Protein AF-0000000085036450 (afdb_homodimer)

Foldseek 3Di:
DPPDQDPLRLLLVLLLVVLLPDQSLPQDCCSSQVSSVHDSVSCVVQDDDPLRSVLVVLLVQLCVQCVPPVDDNLRSQLSSLVVCLVSLSSVVSVCVRDPPVSQLCSQLVSQLVSLVVLQCVVVVDPDDDPVVSVLSNVLSSVLSVVSNVCSVVVNPDRSSVSSVVSLVVRDPVSNVRD/DPPDDDPLRLLLVLLLVVLLPDQSLPQDCCSSQVSSVHDSVSCVVQDDDPLRSVLVVLLVQLCVQCVPPVDDNLRSQLSSLVVCLVSLSSVVSVCVRDPLVSQLCSQLVSQLVSLVVLQCVVVVDPDDDPVVSVLSNVLSSVLSVVSNVCSVVVNPDRSSVSSVVSLVVRDPVSNVRD

pLDDT: mean 94.38, std 6.73, range [41.31, 98.62]

Nearest PDB structures (foldseek):
  4mk6-assembly1_A-2  TM=7.992E-01  e=1.444E-07  Listeria monocytogenes EGD-e
  2iu5-assembly1_B  TM=7.271E-01  e=4.964E-06  Lactococcus lactis subsp. lactis Il1403
  2qib-assembly1_B  TM=5.696E-01  e=2.973E-03  Streptomyces coelicolor A3(2)
  2pz9-assembly1_A-2  TM=4.633E-01  e=4.948E-02  Streptomyces coelicolor A3(2)
  2hxo-assembly1_B  TM=5.168E-01  e=1.404E-01  Streptomyces coelicolor A3(2)

Secondary structure (DSSP, 8-state):
---PPPHHHHHHHHHHHHHTTS-GGG--HHHHHHHTT--HHHHHHH-SSHHHHHHHHHHHHHHHHHT-TTS-HHHHHHHHHHHHHHTHHHHHHHHHHS-HHHHHHHHHHHHHHHHHHHHHHHHT-SS--HHHHHHHHHHHHHHHHHHHHHHHTTT-S-HHHHHHHHHHHS-HHHHTT-/---PPPHHHHHHHHHHHHHTTS-GGG--HHHHHHHTT--HHHHHHH-SSHHHHHHHHHHHHHHHHHT-TTS-HHHHHHHHHHHHHHTHHHHHHHHHHS-HHHHHHHHHHHHHHHHHHHHHHHHT-SS--HHHHHHHHHHHHHHHHHHHHHHHTTS-S-HHHHHHHHHHHS-HHHHTT-

InterPro domains:
  IPR001647 DNA-binding HTH domain, TetR-type [PS50977] (5-65)
  IPR009057 Homedomain-like superfamily [SSF46689] (3-64)
  IPR039532 Transcriptional regulator TetR, C-terminal, Firmicutes type [PF14278] (75-166)
  IPR050624 Nucleoid occlusion factor SlmA/HTH-type transcriptional regulator [PTHR43479] (4-109)

Sequence (356 aa):
MIHRQSTQELLANSLIDLASTKTIRKITIHDVTHNCHTGRQTFYNYFNSKEDLITWYYTTQMGRCLTDQTLPIEQRITNSLTVIQQQQTFFEKLLQAYDTQFVINLFYRYSVNYCRQSITCKAGLKALTKEIQFDIQFDCYGCACIQIHWIQSQLIEPASYISRRFIASRPSSLNSFFMIHRQSTQELLANSLIDLASTKTIRKITIHDVTHNCHTGRQTFYNYFNSKEDLITWYYTTQMGRCLTDQTLPIEQRITNSLTVIQQQQTFFEKLLQAYDTQFVINLFYRYSVNYCRQSITCKAGLKALTKEIQFDIQFDCYGCACIQIHWIQSQLIEPASYISRRFIASRPSSLNSFF

Structure (mmCIF, N/CA/C/O backbone):
data_AF-0000000085036450-model_v1
#
loop_
_entity.id
_entity.type
_entity.pdbx_description
1 polymer 'Transcriptional regulator'
#
loop_
_atom_site.group_PDB
_atom_site.id
_atom_site.type_symbol
_atom_site.label_atom_id
_atom_site.label_alt_id
_atom_site.label_comp_id
_atom_site.label_asym_id
_atom_site.label_entity_id
_atom_site.label_seq_id
_atom_site.pdbx_PDB_ins_code
_atom_site.Cartn_x
_atom_site.Cartn_y
_atom_site.Cartn_z
_atom_site.occupancy
_atom_site.B_iso_or_equiv
_atom_site.auth_seq_id
_atom_site.auth_comp_id
_atom_site.auth_asym_id
_atom_site.auth_atom_id
_atom_site.pdbx_PDB_model_num
ATOM 1 N N . MET A 1 1 ? 3.232 -37.938 -19.625 1 41.31 1 MET A N 1
ATOM 2 C CA . MET A 1 1 ? 2.465 -38.125 -18.391 1 41.31 1 MET A CA 1
ATOM 3 C C . MET A 1 1 ? 1.474 -37 -18.188 1 41.31 1 MET A C 1
ATOM 5 O O . MET A 1 1 ? 1.86 -35.812 -18.172 1 41.31 1 MET A O 1
ATOM 9 N N . ILE A 1 2 ? 0.232 -37.219 -18.391 1 57.41 2 ILE A N 1
ATOM 10 C CA . ILE A 1 2 ? -0.811 -36.188 -18.297 1 57.41 2 ILE A CA 1
ATOM 11 C C . ILE A 1 2 ? -0.822 -35.594 -16.891 1 57.41 2 ILE A C 1
ATOM 13 O O . ILE A 1 2 ? -0.903 -36.344 -15.898 1 57.41 2 ILE A O 1
ATOM 17 N N . HIS A 1 3 ? -0.211 -34.438 -16.766 1 64.25 3 HIS A N 1
ATOM 18 C CA . HIS A 1 3 ? -0.137 -33.812 -15.445 1 64.25 3 HIS A CA 1
ATOM 19 C C . HIS A 1 3 ? -1.521 -33.688 -14.82 1 64.25 3 HIS A C 1
ATOM 21 O O . HIS A 1 3 ? -2.434 -33.125 -15.422 1 64.25 3 HIS A O 1
ATOM 27 N N . ARG A 1 4 ? -1.781 -34.781 -13.992 1 78.94 4 ARG A N 1
ATOM 28 C CA . ARG A 1 4 ? -3.062 -34.812 -13.297 1 78.94 4 ARG A CA 1
ATOM 29 C C . ARG A 1 4 ? -3.184 -33.656 -12.305 1 78.94 4 ARG A C 1
ATOM 31 O O . ARG A 1 4 ? -2.293 -33.438 -11.477 1 78.94 4 ARG A O 1
ATOM 38 N N . GLN A 1 5 ? -4.066 -32.875 -12.57 1 88.5 5 GLN A N 1
ATOM 39 C CA . GLN A 1 5 ? -4.398 -31.766 -11.688 1 88.5 5 GLN A CA 1
ATOM 40 C C . GLN A 1 5 ? -4.734 -32.25 -10.281 1 88.5 5 GLN A C 1
ATOM 42 O O . GLN A 1 5 ? -5.488 -33.219 -10.117 1 88.5 5 GLN A O 1
ATOM 47 N N . SER A 1 6 ? -4.082 -31.719 -9.328 1 95.12 6 SER A N 1
ATOM 48 C CA . SER A 1 6 ? -4.449 -32.031 -7.949 1 95.12 6 SER A CA 1
ATOM 49 C C . SER A 1 6 ? -5.863 -31.547 -7.633 1 95.12 6 SER A C 1
ATOM 51 O O . SER A 1 6 ? -6.438 -30.75 -8.383 1 95.12 6 SER A O 1
ATOM 53 N N . THR A 1 7 ? -6.414 -32.094 -6.551 1 96.62 7 THR A N 1
ATOM 54 C CA . THR A 1 7 ? -7.738 -31.656 -6.117 1 96.62 7 THR A CA 1
ATOM 55 C C . THR A 1 7 ? -7.75 -30.156 -5.824 1 96.62 7 THR A C 1
ATOM 57 O O . THR A 1 7 ? -8.719 -29.469 -6.137 1 96.62 7 THR A O 1
ATOM 60 N N . GLN A 1 8 ? -6.711 -29.672 -5.215 1 97.88 8 GLN A N 1
ATOM 61 C CA . GLN A 1 8 ? -6.59 -28.25 -4.922 1 97.88 8 GLN A CA 1
ATOM 62 C C . GLN A 1 8 ? -6.617 -27.406 -6.199 1 97.88 8 GLN A C 1
ATOM 64 O O . GLN A 1 8 ? -7.293 -26.375 -6.262 1 97.88 8 GLN A O 1
ATOM 69 N N . GLU A 1 9 ? -5.879 -27.891 -7.176 1 97.5 9 GLU A N 1
ATOM 70 C CA . GLU A 1 9 ? -5.855 -27.203 -8.461 1 97.5 9 GLU A CA 1
ATOM 71 C C . GLU A 1 9 ? -7.227 -27.219 -9.133 1 97.5 9 GLU A C 1
ATOM 73 O O . GLU A 1 9 ? -7.645 -26.25 -9.742 1 97.5 9 GLU A O 1
ATOM 78 N N . LEU A 1 10 ? -7.828 -28.375 -8.992 1 97.75 10 LEU A N 1
ATOM 79 C CA . LEU A 1 10 ? -9.156 -28.531 -9.562 1 97.75 10 LEU A CA 1
ATOM 80 C C . LEU A 1 10 ? -10.133 -27.516 -8.953 1 97.75 10 LEU A C 1
ATOM 82 O O . LEU A 1 10 ? -10.906 -26.891 -9.672 1 97.75 10 LEU A O 1
ATOM 86 N N . LEU A 1 11 ? -10.094 -27.375 -7.672 1 98.38 11 LEU A N 1
ATOM 87 C CA . LEU A 1 11 ? -10.961 -26.453 -6.957 1 98.38 11 LEU A CA 1
ATOM 88 C C . LEU A 1 11 ? -10.625 -25.016 -7.324 1 98.38 11 LEU A C 1
ATOM 90 O O . LEU A 1 11 ? -11.531 -24.203 -7.57 1 98.38 11 LEU A O 1
ATOM 94 N N . ALA A 1 12 ? -9.367 -24.688 -7.418 1 98.25 12 ALA A N 1
ATOM 95 C CA . ALA A 1 12 ? -8.938 -23.344 -7.766 1 98.25 12 ALA A CA 1
ATOM 96 C C . ALA A 1 12 ? -9.375 -22.969 -9.18 1 98.25 12 ALA A C 1
ATOM 98 O O . ALA A 1 12 ? -9.898 -21.875 -9.398 1 98.25 12 ALA A O 1
ATOM 99 N N . ASN A 1 13 ? -9.172 -23.906 -10.102 1 97.81 13 ASN A N 1
ATOM 100 C CA . ASN A 1 13 ? -9.555 -23.656 -11.492 1 97.81 13 ASN A CA 1
ATOM 101 C C . ASN A 1 13 ? -11.07 -23.5 -11.625 1 97.81 13 ASN A C 1
ATOM 103 O O . ASN A 1 13 ? -11.539 -22.734 -12.469 1 97.81 13 ASN A O 1
ATOM 107 N N . SER A 1 14 ? -11.789 -24.219 -10.828 1 98.38 14 SER A N 1
ATOM 108 C CA . SER A 1 14 ? -13.242 -24.078 -10.812 1 98.38 14 SER A CA 1
ATOM 109 C C . SER A 1 14 ? -13.656 -22.688 -10.383 1 98.38 14 SER A C 1
ATOM 111 O O . SER A 1 14 ? -14.523 -22.062 -11.016 1 98.38 14 SER A O 1
ATOM 113 N N . LEU A 1 15 ? -13.062 -22.156 -9.305 1 98.5 15 LEU A N 1
ATOM 114 C CA . LEU A 1 15 ? -13.359 -20.812 -8.844 1 98.5 15 LEU A CA 1
ATOM 115 C C . LEU A 1 15 ? -13.016 -19.781 -9.914 1 98.5 15 LEU A C 1
ATOM 117 O O . LEU A 1 15 ? -13.789 -18.859 -10.164 1 98.5 15 LEU A O 1
ATOM 121 N N . ILE A 1 16 ? -11.867 -19.984 -10.531 1 97.88 16 ILE A N 1
ATOM 122 C CA . ILE A 1 16 ? -11.398 -19.062 -11.555 1 97.88 16 ILE A CA 1
ATOM 123 C C . ILE A 1 16 ? -12.367 -19.062 -12.734 1 97.88 16 ILE A C 1
ATOM 125 O O . ILE A 1 16 ? -12.719 -18 -13.258 1 97.88 16 ILE A O 1
ATOM 129 N N . ASP A 1 17 ? -12.75 -20.219 -13.102 1 97.88 17 ASP A N 1
ATOM 130 C CA . ASP A 1 17 ? -13.711 -20.375 -14.188 1 97.88 17 ASP A CA 1
ATOM 131 C C . ASP A 1 17 ? -15.023 -19.672 -13.867 1 97.88 17 ASP A C 1
ATOM 133 O O . ASP A 1 17 ? -15.547 -18.906 -14.688 1 97.88 17 ASP A O 1
ATOM 137 N N . LEU A 1 18 ? -15.562 -19.859 -12.711 1 98.12 18 LEU A N 1
ATOM 138 C CA . LEU A 1 18 ? -16.828 -19.266 -12.297 1 98.12 18 LEU A CA 1
ATOM 139 C C . LEU A 1 18 ? -16.703 -17.75 -12.203 1 98.12 18 LEU A C 1
ATOM 141 O O . LEU A 1 18 ? -17.656 -17.031 -12.508 1 98.12 18 LEU A O 1
ATOM 145 N N . ALA A 1 19 ? -15.547 -17.281 -11.789 1 97.5 19 ALA A N 1
ATOM 146 C CA . ALA A 1 19 ? -15.312 -15.859 -11.594 1 97.5 19 ALA A CA 1
ATOM 147 C C . ALA A 1 19 ? -15.312 -15.109 -12.922 1 97.5 19 ALA A C 1
ATOM 149 O O . ALA A 1 19 ? -15.43 -13.883 -12.953 1 97.5 19 ALA A O 1
ATOM 150 N N . SER A 1 20 ? -15.242 -15.852 -14 1 95.19 20 SER A N 1
ATOM 151 C CA . SER A 1 20 ? -15.25 -15.219 -15.312 1 95.19 20 SER A CA 1
ATOM 152 C C . SER A 1 20 ? -16.625 -14.68 -15.664 1 95.19 20 SER A C 1
ATOM 154 O O . SER A 1 20 ? -16.75 -13.766 -16.469 1 95.19 20 SER A O 1
ATOM 156 N N . THR A 1 21 ? -17.609 -15.148 -14.969 1 93.25 21 THR A N 1
ATOM 157 C CA . THR A 1 21 ? -18.969 -14.758 -15.359 1 93.25 21 THR A CA 1
ATOM 158 C C . THR A 1 21 ? -19.766 -14.266 -14.148 1 93.25 21 THR A C 1
ATOM 160 O O . THR A 1 21 ? -20.828 -13.68 -14.305 1 93.25 21 THR A O 1
ATOM 163 N N . LYS A 1 22 ? -19.234 -14.578 -12.938 1 94.31 22 LYS A N 1
ATOM 164 C CA . LYS A 1 22 ? -19.922 -14.203 -11.703 1 94.31 22 LYS A CA 1
ATOM 165 C C . LYS A 1 22 ? -19.016 -13.391 -10.789 1 94.31 22 LYS A C 1
ATOM 167 O O . LYS A 1 22 ? -17.797 -13.562 -10.812 1 94.31 22 LYS A O 1
ATOM 172 N N . THR A 1 23 ? -19.672 -12.57 -10.008 1 95.56 23 THR A N 1
ATOM 173 C CA . THR A 1 23 ? -18.922 -11.914 -8.945 1 95.56 23 THR A CA 1
ATOM 174 C C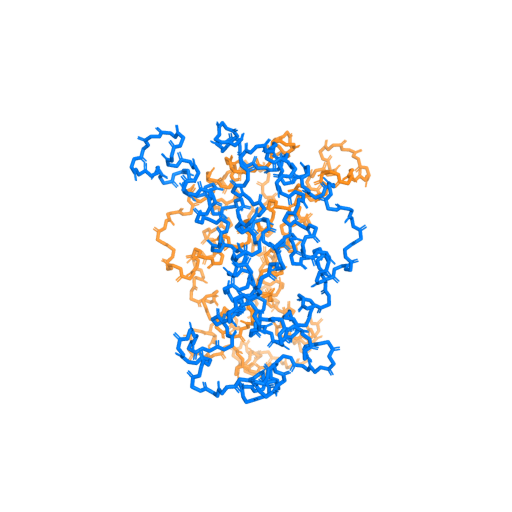 . THR A 1 23 ? -18.406 -12.945 -7.938 1 95.56 23 THR A C 1
ATOM 176 O O . THR A 1 23 ? -19.156 -13.82 -7.508 1 95.56 23 THR A O 1
ATOM 179 N N . ILE A 1 24 ? -17.188 -12.812 -7.551 1 97.25 24 ILE A N 1
ATOM 180 C CA . ILE A 1 24 ? -16.562 -13.789 -6.676 1 97.25 24 ILE A CA 1
ATOM 181 C C . ILE A 1 24 ? -17.344 -13.914 -5.375 1 97.25 24 ILE A C 1
ATOM 183 O O . ILE A 1 24 ? -17.531 -15.016 -4.848 1 97.25 24 ILE A O 1
ATOM 187 N N . ARG A 1 25 ? -17.875 -12.82 -4.82 1 95.25 25 ARG A N 1
ATOM 188 C CA . ARG A 1 25 ? -18.625 -12.805 -3.564 1 95.25 25 ARG A CA 1
ATOM 189 C C . ARG A 1 25 ? -19.891 -13.656 -3.67 1 95.25 25 ARG A C 1
ATOM 191 O O . ARG A 1 25 ? -20.344 -14.227 -2.676 1 95.25 25 ARG A O 1
ATOM 198 N N . LYS A 1 26 ? -20.391 -13.828 -4.773 1 96.69 26 LYS A N 1
ATOM 199 C CA . LYS A 1 26 ? -21.656 -14.539 -4.98 1 96.69 26 LYS A CA 1
ATOM 200 C C . LYS A 1 26 ? -21.406 -16.016 -5.242 1 96.69 26 LYS A C 1
ATOM 202 O O . LYS A 1 26 ? -22.344 -16.828 -5.23 1 96.69 26 LYS A O 1
ATOM 207 N N . ILE A 1 27 ? -20.219 -16.359 -5.535 1 98.19 27 ILE A N 1
ATOM 208 C CA . ILE A 1 27 ? -19.891 -17.75 -5.77 1 98.19 27 ILE A CA 1
ATOM 209 C C . ILE A 1 27 ? -19.828 -18.5 -4.438 1 98.19 27 ILE A C 1
ATOM 211 O O . ILE A 1 27 ? -19.078 -18.141 -3.543 1 98.19 27 ILE A O 1
ATOM 215 N N . THR A 1 28 ? -20.625 -19.516 -4.297 1 97.56 28 THR A N 1
ATOM 216 C CA . THR A 1 28 ? -20.625 -20.312 -3.078 1 97.56 28 THR A CA 1
ATOM 217 C C . THR A 1 28 ? -19.672 -21.5 -3.207 1 97.56 28 THR A C 1
ATOM 219 O O . THR A 1 28 ? -19.234 -21.828 -4.309 1 97.56 28 THR A O 1
ATOM 222 N N . ILE A 1 29 ? -19.375 -22.062 -2.043 1 98.19 29 ILE A N 1
ATOM 223 C CA . ILE A 1 29 ? -18.562 -23.266 -2.049 1 98.19 29 ILE A CA 1
ATOM 224 C C . ILE A 1 29 ? -19.297 -24.375 -2.805 1 98.19 29 ILE A C 1
ATOM 226 O O . ILE A 1 29 ? -18.672 -25.172 -3.506 1 98.19 29 ILE A O 1
ATOM 230 N N . HIS A 1 30 ? -20.594 -24.359 -2.67 1 98.06 30 HIS A N 1
ATOM 231 C CA . HIS A 1 30 ? -21.391 -25.312 -3.432 1 98.06 30 HIS A CA 1
ATOM 232 C C . HIS A 1 30 ? -21.203 -25.109 -4.934 1 98.06 30 HIS A C 1
ATOM 234 O O . HIS A 1 30 ? -21.047 -26.078 -5.676 1 98.06 30 HIS A O 1
ATOM 240 N N . ASP A 1 31 ? -21.234 -23.906 -5.414 1 98.38 31 ASP A N 1
ATOM 241 C CA . ASP A 1 31 ? -21.016 -23.609 -6.828 1 98.38 31 ASP A CA 1
ATOM 242 C C . ASP A 1 31 ? -19.656 -24.156 -7.285 1 98.38 31 ASP A C 1
ATOM 244 O O . ASP A 1 31 ? -19.562 -24.766 -8.352 1 98.38 31 ASP A O 1
ATOM 248 N N . VAL A 1 32 ? -18.609 -23.938 -6.504 1 98.56 32 VAL A N 1
ATOM 249 C CA . VAL A 1 32 ? -17.234 -24.328 -6.832 1 98.56 32 VAL A CA 1
ATOM 250 C C . VAL A 1 32 ? -17.141 -25.844 -6.957 1 98.56 32 VAL A C 1
ATOM 252 O O . VAL A 1 32 ? -16.609 -26.359 -7.941 1 98.56 32 VAL A O 1
ATOM 255 N N . THR A 1 33 ? -17.672 -26.531 -5.945 1 98.44 33 THR A N 1
ATOM 256 C CA . THR A 1 33 ? -17.547 -27.984 -5.926 1 98.44 33 THR A CA 1
ATOM 257 C C . THR A 1 33 ? -18.438 -28.609 -7 1 98.44 33 THR A C 1
ATOM 259 O O . THR A 1 33 ? -18.031 -29.578 -7.656 1 98.44 33 THR A O 1
ATOM 262 N N . HIS A 1 34 ? -19.609 -28.062 -7.23 1 98.25 34 HIS A N 1
ATOM 263 C CA . HIS A 1 34 ? -20.5 -28.562 -8.273 1 98.25 34 HIS A CA 1
ATOM 264 C C . HIS A 1 34 ? -19.875 -28.391 -9.656 1 98.25 34 HIS A C 1
ATOM 266 O O . HIS A 1 34 ? -19.969 -29.281 -10.5 1 98.25 34 HIS A O 1
ATOM 272 N N . ASN A 1 35 ? -19.25 -27.297 -9.906 1 97.94 35 ASN A N 1
ATOM 273 C CA . ASN A 1 35 ? -18.656 -26.969 -11.195 1 97.94 35 ASN A CA 1
ATOM 274 C C . ASN A 1 35 ? -17.531 -27.922 -11.562 1 97.94 35 ASN A C 1
ATOM 276 O O . ASN A 1 35 ? -17.297 -28.188 -12.75 1 97.94 35 ASN A O 1
ATOM 280 N N . CYS A 1 36 ? -16.859 -28.406 -10.586 1 97.56 36 CYS A N 1
ATOM 281 C CA . CYS A 1 36 ? -15.758 -29.328 -10.883 1 97.56 36 CYS A CA 1
ATOM 282 C C . CYS A 1 36 ? -16.094 -30.75 -10.445 1 97.56 36 CYS A C 1
ATOM 284 O O . CYS A 1 36 ? -15.203 -31.594 -10.328 1 97.56 36 CYS A O 1
ATOM 286 N N . HIS A 1 37 ? -17.312 -31.016 -10.07 1 97.06 37 HIS A N 1
ATOM 287 C CA . HIS A 1 37 ? -17.875 -32.344 -9.82 1 97.06 37 HIS A CA 1
ATOM 288 C C . HIS A 1 37 ? -17.188 -33 -8.625 1 97.06 37 HIS A C 1
ATOM 290 O O . HIS A 1 37 ? -16.766 -34.156 -8.711 1 97.06 37 HIS A O 1
ATOM 296 N N . THR A 1 38 ? -17.062 -32.25 -7.605 1 96.19 38 THR A N 1
ATOM 297 C CA . THR A 1 38 ? -16.594 -32.75 -6.324 1 96.19 38 THR A CA 1
ATOM 298 C C . THR A 1 38 ? -17.609 -32.469 -5.219 1 96.19 38 THR A C 1
ATOM 300 O O . THR A 1 38 ? -18.641 -31.828 -5.465 1 96.19 38 THR A O 1
ATOM 303 N N . GLY A 1 39 ? -17.438 -33.031 -4.098 1 94.38 39 GLY A N 1
ATOM 304 C CA . GLY A 1 39 ? -18.312 -32.781 -2.963 1 94.38 39 GLY A CA 1
ATOM 305 C C . GLY A 1 39 ? -17.844 -31.641 -2.082 1 94.38 39 GLY A C 1
ATOM 306 O O . GLY A 1 39 ? -16.672 -31.281 -2.086 1 94.38 39 GLY A O 1
ATOM 307 N N . ARG A 1 40 ? -18.859 -31.062 -1.341 1 95.69 40 ARG A N 1
ATOM 308 C CA . ARG A 1 40 ? -18.562 -29.969 -0.412 1 95.69 40 ARG A CA 1
ATOM 309 C C . ARG A 1 40 ? -17.547 -30.422 0.638 1 95.69 40 ARG A C 1
ATOM 311 O O . ARG A 1 40 ? -16.688 -29.641 1.055 1 95.69 40 ARG A O 1
ATOM 318 N N . GLN A 1 41 ? -17.609 -31.656 1.027 1 97.25 41 GLN A N 1
ATOM 319 C CA . GLN A 1 41 ? -16.703 -32.188 2.041 1 97.25 41 GLN A CA 1
ATOM 320 C C . GLN A 1 41 ? -15.258 -32.188 1.544 1 97.25 41 GLN A C 1
ATOM 322 O O . GLN A 1 41 ? -14.336 -31.938 2.32 1 97.25 41 GLN A O 1
ATOM 327 N N . THR A 1 42 ? -15.141 -32.469 0.33 1 97.19 42 THR A N 1
ATOM 328 C CA . THR A 1 42 ? -13.82 -32.438 -0.291 1 97.19 42 THR A CA 1
ATOM 329 C C . THR A 1 42 ? -13.18 -31.062 -0.183 1 97.19 42 THR A C 1
ATOM 331 O O . THR A 1 42 ? -11.992 -30.938 0.115 1 97.19 42 THR A O 1
ATOM 334 N N . PHE A 1 43 ? -13.977 -29.984 -0.433 1 98.5 43 PHE A N 1
ATOM 335 C CA . PHE A 1 43 ? -13.469 -28.625 -0.297 1 98.5 43 PHE A CA 1
ATOM 336 C C . PHE A 1 43 ? -12.914 -28.391 1.102 1 98.5 43 PHE A C 1
ATOM 338 O O . PHE A 1 43 ? -11.797 -27.875 1.254 1 98.5 43 PHE A O 1
ATOM 345 N N . TYR A 1 44 ? -13.578 -28.875 2.057 1 97.94 44 TYR A N 1
ATOM 346 C CA . TYR A 1 44 ? -13.258 -28.562 3.445 1 97.94 44 TYR A CA 1
ATOM 347 C C . TYR A 1 44 ? -12.117 -29.438 3.951 1 97.94 44 TYR A C 1
ATOM 349 O O . TYR A 1 44 ? -11.539 -29.156 5.004 1 97.94 44 TYR A O 1
ATOM 357 N N . ASN A 1 45 ? -11.766 -30.484 3.191 1 98.12 45 ASN A N 1
ATOM 358 C CA . ASN A 1 45 ? -10.547 -31.234 3.475 1 98.12 45 ASN A CA 1
ATOM 359 C C . ASN A 1 45 ? -9.297 -30.391 3.236 1 98.12 45 ASN A C 1
ATOM 361 O O . ASN A 1 45 ? -8.25 -30.641 3.84 1 98.12 45 ASN A O 1
ATOM 365 N N . TYR A 1 46 ? -9.508 -29.391 2.455 1 98.12 46 TYR A N 1
ATOM 366 C CA . TYR A 1 46 ? -8.32 -28.656 2.027 1 98.12 46 TYR A CA 1
ATOM 367 C C . TYR A 1 46 ? -8.398 -27.203 2.445 1 98.12 46 TYR A C 1
ATOM 369 O O . TYR A 1 46 ? -7.371 -26.578 2.736 1 98.12 46 TYR A O 1
ATOM 377 N N . PHE A 1 47 ? -9.586 -26.672 2.418 1 98.56 47 PHE A N 1
ATOM 378 C CA . PHE A 1 47 ? -9.734 -25.25 2.666 1 98.56 47 PHE A CA 1
ATOM 379 C C . PHE A 1 47 ? -10.875 -24.984 3.643 1 98.56 47 PHE A C 1
ATOM 381 O O . PHE A 1 47 ? -11.883 -25.688 3.629 1 98.56 47 PHE A O 1
ATOM 388 N N . ASN A 1 48 ? -10.688 -23.891 4.367 1 98 48 ASN A N 1
ATOM 389 C CA . ASN A 1 48 ? -11.719 -23.5 5.312 1 98 48 ASN A CA 1
ATOM 390 C C . ASN A 1 48 ? -12.633 -22.422 4.73 1 98 48 ASN A C 1
ATOM 392 O O . ASN A 1 48 ? -13.727 -22.172 5.254 1 98 48 ASN A O 1
ATOM 396 N N . SER A 1 49 ? -12.25 -21.75 3.701 1 97.44 49 SER A N 1
ATOM 397 C CA . SER A 1 49 ? -12.984 -20.641 3.088 1 97.44 49 SER A CA 1
ATOM 398 C C . SER A 1 49 ? -12.516 -20.406 1.656 1 97.44 49 SER A C 1
ATOM 400 O O . SER A 1 49 ? -11.508 -20.953 1.222 1 97.44 49 SER A O 1
ATOM 402 N N . LYS A 1 50 ? -13.258 -19.672 0.925 1 97.06 50 LYS A N 1
ATOM 403 C CA . LYS A 1 50 ? -12.883 -19.25 -0.421 1 97.06 50 LYS A CA 1
ATOM 404 C C . LYS A 1 50 ? -11.57 -18.469 -0.407 1 97.06 50 LYS A C 1
ATOM 406 O O . LYS A 1 50 ? -10.75 -18.609 -1.316 1 97.06 50 LYS A O 1
ATOM 411 N N . GLU A 1 51 ? -11.32 -17.688 0.654 1 97.88 51 GLU A N 1
ATOM 412 C CA . GLU A 1 51 ? -10.102 -16.891 0.818 1 97.88 51 GLU A CA 1
ATOM 413 C C . GLU A 1 51 ? -8.883 -17.797 0.979 1 97.88 51 GLU A C 1
ATOM 415 O O . GLU A 1 51 ? -7.805 -17.484 0.468 1 97.88 51 GLU A O 1
ATOM 420 N N . ASP A 1 52 ? -9.125 -18.859 1.648 1 98.19 52 ASP A N 1
ATOM 421 C CA . ASP A 1 52 ? -8.039 -19.828 1.784 1 98.19 52 ASP A CA 1
ATOM 422 C C . ASP A 1 52 ? -7.648 -20.406 0.427 1 98.19 52 ASP A C 1
ATOM 424 O O . ASP A 1 52 ? -6.465 -20.594 0.143 1 98.19 52 ASP A O 1
ATOM 428 N N . LEU A 1 53 ? -8.664 -20.719 -0.315 1 98.62 53 LEU A N 1
ATOM 429 C CA . LEU A 1 53 ? -8.438 -21.234 -1.654 1 98.62 53 LEU A CA 1
ATOM 430 C C . LEU A 1 53 ? -7.707 -20.219 -2.525 1 98.62 53 LEU A C 1
ATOM 432 O O . LEU A 1 53 ? -6.762 -20.562 -3.238 1 98.62 53 LEU A O 1
ATOM 436 N N . ILE A 1 54 ? -8.078 -19.016 -2.457 1 98.44 54 ILE A N 1
ATOM 437 C CA . ILE A 1 54 ? -7.473 -17.938 -3.23 1 98.44 54 ILE A CA 1
ATOM 438 C C . ILE A 1 54 ? -6.012 -17.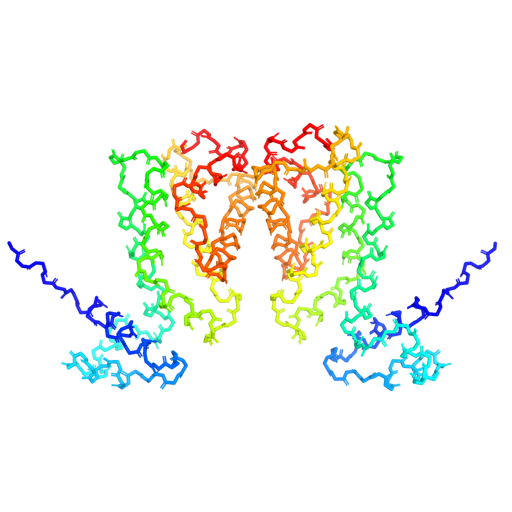766 -2.824 1 98.44 54 ILE A C 1
ATOM 440 O O . ILE A 1 54 ? -5.129 -17.656 -3.68 1 98.44 54 ILE A O 1
ATOM 444 N N . THR A 1 55 ? -5.812 -17.766 -1.535 1 98.31 55 THR A N 1
ATOM 445 C CA . THR A 1 55 ? -4.461 -17.656 -1.005 1 98.31 55 THR A CA 1
ATOM 446 C C . THR A 1 55 ? -3.586 -18.812 -1.493 1 98.31 55 THR A C 1
ATOM 448 O O . THR A 1 55 ? -2.447 -18.594 -1.918 1 98.31 55 THR A O 1
ATOM 451 N N . TRP A 1 56 ? -4.156 -19.938 -1.467 1 98.38 56 TRP A N 1
ATOM 452 C CA . TRP A 1 56 ? -3.422 -21.109 -1.93 1 98.38 56 TRP A CA 1
ATOM 453 C C . TRP A 1 56 ? -3.066 -20.984 -3.408 1 98.38 56 TRP A C 1
ATOM 455 O O . TRP A 1 56 ? -1.931 -21.25 -3.805 1 98.38 56 TRP A O 1
ATOM 465 N N . TYR A 1 57 ? -4.047 -20.641 -4.191 1 98.12 57 TYR A N 1
ATOM 466 C CA . TYR A 1 57 ? -3.824 -20.484 -5.625 1 98.12 57 TYR A CA 1
ATOM 467 C C . TYR A 1 57 ? -2.697 -19.5 -5.898 1 98.12 57 TYR A C 1
ATOM 469 O O . TYR A 1 57 ? -1.744 -19.828 -6.613 1 98.12 57 TYR A O 1
ATOM 477 N N . TYR A 1 58 ? -2.77 -18.344 -5.316 1 98.38 58 TYR A N 1
ATOM 478 C CA . TYR A 1 58 ? -1.779 -17.297 -5.543 1 98.38 58 TYR A CA 1
ATOM 479 C C . TYR A 1 58 ? -0.393 -17.75 -5.105 1 98.38 58 TYR A C 1
ATOM 481 O O . TYR A 1 58 ? 0.58 -17.594 -5.852 1 98.38 58 TYR A O 1
ATOM 489 N N . THR A 1 59 ? -0.33 -18.297 -3.896 1 97.88 59 THR A N 1
ATOM 490 C CA . THR A 1 59 ? 0.962 -18.688 -3.346 1 97.88 59 THR A CA 1
ATOM 491 C C . THR A 1 59 ? 1.594 -19.797 -4.191 1 97.88 59 THR A C 1
ATOM 493 O O . THR A 1 59 ? 2.811 -19.812 -4.383 1 97.88 59 THR A O 1
ATOM 496 N N . THR A 1 60 ? 0.768 -20.672 -4.684 1 97.5 60 THR A N 1
ATOM 497 C CA . THR A 1 60 ? 1.265 -21.766 -5.516 1 97.5 60 THR A CA 1
ATOM 498 C C . THR A 1 60 ? 1.803 -21.234 -6.84 1 97.5 60 THR A C 1
ATOM 500 O O . THR A 1 60 ? 2.891 -21.625 -7.273 1 97.5 60 THR A O 1
ATOM 503 N N . GLN A 1 61 ? 1.058 -20.359 -7.453 1 97.5 61 GLN A N 1
ATOM 504 C CA . GLN A 1 61 ? 1.484 -19.781 -8.727 1 97.5 61 GLN A CA 1
ATOM 505 C C . GLN A 1 61 ? 2.77 -18.984 -8.57 1 97.5 61 GLN A C 1
ATOM 507 O O . GLN A 1 61 ? 3.699 -19.125 -9.367 1 97.5 61 GLN A O 1
ATOM 512 N N . MET A 1 62 ? 2.822 -18.156 -7.566 1 97.81 62 MET A N 1
ATOM 513 C CA . MET A 1 62 ? 4.02 -17.359 -7.324 1 97.81 62 MET A CA 1
ATOM 514 C C . MET A 1 62 ? 5.203 -18.25 -6.961 1 97.81 62 MET A C 1
ATOM 516 O O . MET A 1 62 ? 6.332 -17.984 -7.391 1 97.81 62 MET A O 1
ATOM 520 N N . GLY A 1 63 ? 4.867 -19.219 -6.141 1 97.12 63 GLY A N 1
ATOM 521 C CA . GLY A 1 63 ? 5.918 -20.141 -5.746 1 97.12 63 GLY A CA 1
ATOM 522 C C . GLY A 1 63 ? 6.578 -20.828 -6.926 1 97.12 63 GLY A C 1
ATOM 523 O O . GLY A 1 63 ? 7.801 -20.969 -6.965 1 97.12 63 GLY A O 1
ATOM 524 N N . ARG A 1 64 ? 5.836 -21.281 -7.875 1 95.81 64 ARG A N 1
ATOM 525 C CA . ARG A 1 64 ? 6.352 -21.938 -9.07 1 95.81 64 ARG A CA 1
ATOM 526 C C . ARG A 1 64 ? 7.309 -21.031 -9.828 1 95.81 64 ARG A C 1
ATOM 528 O O . ARG A 1 64 ? 8.297 -21.5 -10.398 1 95.81 64 ARG A O 1
ATOM 535 N N . CYS A 1 65 ? 7.047 -19.75 -9.805 1 97.44 65 CYS A N 1
ATOM 536 C CA . CYS A 1 65 ? 7.84 -18.797 -10.57 1 97.44 65 CYS A CA 1
ATOM 537 C C . CYS A 1 65 ? 9.055 -18.344 -9.773 1 97.44 65 CYS A C 1
ATOM 539 O O . CYS A 1 65 ? 10.18 -18.406 -10.266 1 97.44 65 CYS A O 1
ATOM 541 N N . LEU A 1 66 ? 8.891 -17.969 -8.547 1 96.38 66 LEU A N 1
ATOM 542 C CA . LEU A 1 66 ? 9.906 -17.234 -7.793 1 96.38 66 LEU A CA 1
ATOM 543 C C . LEU A 1 66 ? 10.953 -18.188 -7.227 1 96.38 66 LEU A C 1
ATOM 545 O O . LEU A 1 66 ? 12.078 -17.781 -6.93 1 96.38 66 LEU A O 1
ATOM 549 N N . THR A 1 67 ? 10.664 -19.438 -7.078 1 92.56 67 THR A N 1
ATOM 550 C CA . THR A 1 67 ? 11.594 -20.375 -6.453 1 92.56 67 THR A CA 1
ATOM 551 C C . THR A 1 67 ? 12.438 -21.078 -7.508 1 92.56 67 THR A C 1
ATOM 553 O O . THR A 1 67 ? 13.344 -21.844 -7.172 1 92.56 67 THR A O 1
ATOM 556 N N . ASP A 1 68 ? 12.148 -20.859 -8.758 1 93.88 68 ASP A N 1
ATOM 557 C CA . ASP A 1 68 ? 12.961 -21.438 -9.828 1 93.88 68 ASP A CA 1
ATOM 558 C C . ASP A 1 68 ? 14.344 -20.781 -9.883 1 93.88 68 ASP A C 1
ATOM 560 O O . ASP A 1 68 ? 14.562 -19.859 -10.68 1 93.88 68 ASP A O 1
ATOM 564 N N . GLN A 1 69 ? 15.336 -21.297 -9.211 1 89.31 69 GLN A N 1
ATOM 565 C CA . GLN A 1 69 ? 16.641 -20.672 -9.031 1 89.31 69 GLN A CA 1
ATOM 566 C C . GLN A 1 69 ? 17.5 -20.828 -10.281 1 89.31 69 GLN A C 1
ATOM 568 O O . GLN A 1 69 ? 18.609 -20.297 -10.344 1 89.31 69 GLN A O 1
ATOM 573 N N . THR A 1 70 ? 17.031 -21.562 -11.242 1 94.06 70 THR A N 1
ATOM 574 C CA . THR A 1 70 ? 17.766 -21.703 -12.5 1 94.06 70 THR A CA 1
ATOM 575 C C . THR A 1 70 ? 17.672 -20.438 -13.344 1 94.06 70 THR A C 1
ATOM 577 O O . THR A 1 70 ? 18.438 -20.25 -14.281 1 94.06 70 THR A O 1
ATOM 580 N N . LEU A 1 71 ? 16.766 -19.625 -13.008 1 96 71 LEU A N 1
ATOM 581 C CA . LEU A 1 71 ? 16.547 -18.375 -13.742 1 96 71 LEU A CA 1
ATOM 582 C C . LEU A 1 71 ? 17.047 -17.188 -12.938 1 96 71 LEU A C 1
ATOM 584 O O . LEU A 1 71 ? 17 -17.188 -11.711 1 96 71 LEU A O 1
ATOM 588 N N . PRO A 1 72 ? 17.516 -16.156 -13.672 1 94.81 72 PRO A N 1
ATOM 589 C CA . PRO A 1 72 ? 17.844 -14.922 -12.961 1 94.81 72 PRO A CA 1
ATOM 590 C C . PRO A 1 72 ? 16.641 -14.281 -12.289 1 94.81 72 PRO A C 1
ATOM 592 O O . PRO A 1 72 ? 15.5 -14.516 -12.703 1 94.81 72 PRO A O 1
ATOM 595 N N . ILE A 1 73 ? 16.844 -13.523 -11.273 1 94.56 73 ILE A N 1
ATOM 596 C CA . ILE A 1 73 ? 15.789 -12.945 -10.445 1 94.56 73 ILE A CA 1
ATOM 597 C C . ILE A 1 73 ? 14.836 -12.125 -11.312 1 94.56 73 ILE A C 1
ATOM 599 O O . ILE A 1 73 ? 13.617 -12.172 -11.125 1 94.56 73 ILE A O 1
ATOM 603 N N . GLU A 1 74 ? 15.344 -11.383 -12.242 1 96.25 74 GLU A N 1
ATOM 604 C CA . GLU A 1 74 ? 14.5 -10.562 -13.109 1 96.25 74 GLU A CA 1
ATOM 605 C C . GLU A 1 74 ? 13.5 -11.43 -13.875 1 96.25 74 GLU A C 1
ATOM 607 O O . GLU A 1 74 ? 12.336 -11.055 -14.016 1 96.25 74 GLU A O 1
ATOM 612 N N . GLN A 1 75 ? 13.984 -12.531 -14.383 1 97.5 75 GLN A N 1
ATOM 613 C CA . GLN A 1 75 ? 13.117 -13.422 -15.133 1 97.5 75 GLN A CA 1
ATOM 614 C C . GLN A 1 75 ? 12.086 -14.078 -14.219 1 97.5 75 GLN A C 1
ATOM 616 O O . GLN A 1 75 ? 10.945 -14.312 -14.625 1 97.5 75 GLN A O 1
ATOM 621 N N . ARG A 1 76 ? 12.477 -14.43 -13.031 1 97.5 76 ARG A N 1
ATOM 622 C CA . ARG A 1 76 ? 11.547 -15.008 -12.078 1 97.5 76 ARG A CA 1
ATOM 623 C C . ARG A 1 76 ? 10.414 -14.039 -11.758 1 97.5 76 ARG A C 1
ATOM 625 O O . ARG A 1 76 ? 9.242 -14.43 -11.75 1 97.5 76 ARG A O 1
ATOM 632 N N . ILE A 1 77 ? 10.773 -12.766 -11.5 1 97.88 77 ILE A N 1
ATOM 633 C CA . ILE A 1 77 ? 9.773 -11.742 -11.234 1 97.88 77 ILE A CA 1
ATOM 634 C C . ILE A 1 77 ? 8.891 -11.539 -12.461 1 97.88 77 ILE A C 1
ATOM 636 O O . ILE A 1 77 ? 7.668 -11.445 -12.352 1 97.88 77 ILE A O 1
ATOM 640 N N . THR A 1 78 ? 9.492 -11.5 -13.617 1 98.5 78 THR A N 1
ATOM 641 C CA . THR A 1 78 ? 8.742 -11.352 -14.852 1 98.5 78 THR A CA 1
ATOM 642 C C . THR A 1 78 ? 7.734 -12.492 -15.008 1 98.5 78 THR A C 1
ATOM 644 O O . THR A 1 78 ? 6.578 -12.258 -15.367 1 98.5 78 THR A O 1
ATOM 647 N N . ASN A 1 79 ? 8.195 -13.68 -14.773 1 98.44 79 ASN A N 1
ATOM 648 C CA . ASN A 1 79 ? 7.316 -14.844 -14.859 1 98.44 79 ASN A CA 1
ATOM 649 C C . ASN A 1 79 ? 6.141 -14.727 -13.898 1 98.44 79 ASN A C 1
ATOM 651 O O . ASN A 1 79 ? 5.008 -15.078 -14.242 1 98.44 79 ASN A O 1
ATOM 655 N N . SER A 1 80 ? 6.398 -14.273 -12.688 1 98.12 80 SER A N 1
ATOM 656 C CA . SER A 1 80 ? 5.336 -14.109 -11.703 1 98.12 80 SER A CA 1
ATOM 657 C C . SER A 1 80 ? 4.316 -13.07 -12.156 1 98.12 80 SER A C 1
ATOM 659 O O . SER A 1 80 ? 3.109 -13.266 -11.992 1 98.12 80 SER A O 1
ATOM 661 N N . LEU A 1 81 ? 4.777 -11.969 -12.695 1 98.31 81 LEU A N 1
ATOM 662 C CA . LEU A 1 81 ? 3.898 -10.93 -13.211 1 98.31 81 LEU A CA 1
ATOM 663 C C . LEU A 1 81 ? 3.113 -11.43 -14.422 1 98.31 81 LEU A C 1
ATOM 665 O O . LEU A 1 81 ? 1.956 -11.055 -14.617 1 98.31 81 LEU A O 1
ATOM 669 N N . THR A 1 82 ? 3.715 -12.266 -15.195 1 98.06 82 THR A N 1
ATOM 670 C CA . THR A 1 82 ? 3.066 -12.828 -16.375 1 98.06 82 THR A CA 1
ATOM 671 C C . THR A 1 82 ? 1.899 -13.727 -15.969 1 98.06 82 THR A C 1
ATOM 673 O O . THR A 1 82 ? 0.879 -13.773 -16.656 1 98.06 82 THR A O 1
ATOM 676 N N . VAL A 1 83 ? 2.047 -14.383 -14.891 1 97.38 83 VAL A N 1
ATOM 677 C CA . VAL A 1 83 ? 0.95 -15.195 -14.375 1 97.38 83 VAL A CA 1
ATOM 678 C C . VAL A 1 83 ? -0.251 -14.312 -14.062 1 97.38 83 VAL A C 1
ATOM 680 O O . VAL A 1 83 ? -1.39 -14.656 -14.383 1 97.38 83 VAL A O 1
ATOM 683 N N . ILE A 1 84 ? 0.008 -13.18 -13.414 1 97 84 ILE A N 1
ATOM 684 C CA . ILE A 1 84 ? -1.044 -12.219 -13.102 1 97 84 ILE A CA 1
ATOM 685 C C . ILE A 1 84 ? -1.678 -11.719 -14.398 1 97 84 ILE A C 1
ATOM 687 O O . ILE A 1 84 ? -2.902 -11.609 -14.492 1 97 84 ILE A O 1
ATOM 691 N N . GLN A 1 85 ? -0.832 -11.469 -15.328 1 96.31 85 GLN A N 1
ATOM 692 C CA . GLN A 1 85 ? -1.3 -10.992 -16.625 1 96.31 85 GLN A CA 1
ATOM 693 C C . GLN A 1 85 ? -2.188 -12.031 -17.297 1 96.31 85 GLN A C 1
ATOM 695 O O . GLN A 1 85 ? -3.215 -11.688 -17.891 1 96.31 85 GLN A O 1
ATOM 700 N N . GLN A 1 86 ? -1.839 -13.273 -17.25 1 95.5 86 GLN A N 1
ATOM 701 C CA . GLN A 1 86 ? -2.584 -14.359 -17.859 1 95.5 86 GLN A CA 1
ATOM 702 C C . GLN A 1 86 ? -3.936 -14.562 -17.188 1 95.5 86 GLN A C 1
ATOM 704 O O . GLN A 1 86 ? -4.902 -14.984 -17.828 1 95.5 86 GLN A O 1
ATOM 709 N N . GLN A 1 87 ? -3.996 -14.242 -15.953 1 95.44 87 GLN A N 1
ATOM 710 C CA . GLN A 1 87 ? -5.242 -14.344 -15.203 1 95.44 87 GLN A CA 1
ATOM 711 C C . GLN A 1 87 ? -5.762 -12.969 -14.805 1 95.44 87 GLN A C 1
ATOM 713 O O . GLN A 1 87 ? -6.191 -12.766 -13.664 1 95.44 87 GLN A O 1
ATOM 718 N N . GLN A 1 88 ? -5.605 -12.055 -15.672 1 95.06 88 GLN A N 1
ATOM 719 C CA . GLN A 1 88 ? -5.93 -10.656 -15.391 1 95.06 88 GLN A CA 1
ATOM 720 C C . GLN A 1 88 ? -7.387 -10.508 -14.961 1 95.06 88 GLN A C 1
ATOM 722 O O . GLN A 1 88 ? -7.688 -9.773 -14.023 1 95.06 88 GLN A O 1
ATOM 727 N N . THR A 1 89 ? -8.273 -11.234 -15.664 1 95.06 89 THR A N 1
ATOM 728 C CA . THR A 1 89 ? -9.695 -11.141 -15.359 1 95.06 89 THR A CA 1
ATOM 729 C C . THR A 1 89 ? -9.977 -11.57 -13.93 1 95.06 89 THR A C 1
ATOM 731 O O . THR A 1 89 ? -10.734 -10.922 -13.211 1 95.06 89 THR A O 1
ATOM 734 N N . PHE A 1 90 ? -9.359 -12.602 -13.562 1 97.06 90 PHE A N 1
ATOM 735 C CA . PHE A 1 90 ? -9.57 -13.117 -12.211 1 97.06 90 PHE A CA 1
ATOM 736 C C . PHE A 1 90 ? -9.109 -12.102 -11.172 1 97.06 90 PHE A C 1
ATOM 738 O O . PHE A 1 90 ? -9.82 -11.836 -10.195 1 97.06 90 PHE A O 1
ATOM 745 N N . PHE A 1 91 ? -7.957 -11.508 -11.336 1 97 91 PHE A N 1
ATOM 746 C CA . PHE A 1 91 ? -7.418 -10.578 -10.352 1 97 91 PHE A CA 1
ATOM 747 C C . PHE A 1 91 ? -8.211 -9.273 -10.352 1 97 91 PHE A C 1
ATOM 749 O O . PHE A 1 91 ? -8.367 -8.641 -9.305 1 97 91 PHE A O 1
ATOM 756 N N . GLU A 1 92 ? -8.703 -8.922 -11.469 1 96.19 92 GLU A N 1
ATOM 757 C CA . GLU A 1 92 ? -9.602 -7.773 -11.516 1 96.19 92 GLU A CA 1
ATOM 758 C C . GLU A 1 92 ? -10.867 -8.031 -10.703 1 96.19 92 GLU A C 1
ATOM 760 O O . GLU A 1 92 ? -11.32 -7.16 -9.961 1 96.19 92 GLU A O 1
ATOM 765 N N . LYS A 1 93 ? -11.438 -9.234 -10.867 1 96.69 93 LYS A N 1
ATOM 766 C CA . LYS A 1 93 ? -12.633 -9.617 -10.117 1 96.69 93 LYS A CA 1
ATOM 767 C C . LYS A 1 93 ? -12.336 -9.727 -8.625 1 96.69 93 LYS A C 1
ATOM 769 O O . LYS A 1 93 ? -13.195 -9.43 -7.797 1 96.69 93 LYS A O 1
ATOM 774 N N . LEU A 1 94 ? -11.172 -10.195 -8.391 1 97.06 94 LEU A N 1
ATOM 775 C CA . LEU A 1 94 ? -10.734 -10.289 -7 1 97.06 94 LEU A CA 1
ATOM 776 C C . LEU A 1 94 ? -10.734 -8.914 -6.34 1 97.06 94 LEU A C 1
ATOM 778 O O . LEU A 1 94 ? -11.242 -8.758 -5.227 1 97.06 94 LEU A O 1
ATOM 782 N N . LEU A 1 95 ? -10.234 -7.914 -7.074 1 95 95 LEU A N 1
ATOM 783 C CA . LEU A 1 95 ? -10.148 -6.551 -6.562 1 95 95 LEU A CA 1
ATOM 784 C C . LEU A 1 95 ? -11.539 -5.922 -6.461 1 95 95 LEU A C 1
ATOM 786 O O . LEU A 1 95 ? -11.75 -5.008 -5.664 1 95 95 LEU A O 1
ATOM 790 N N . GLN A 1 96 ? -12.438 -6.43 -7.188 1 94.25 96 GLN A N 1
ATOM 791 C CA . GLN A 1 96 ? -13.82 -5.953 -7.129 1 94.25 96 GLN A CA 1
ATOM 792 C C . GLN A 1 96 ? -14.57 -6.59 -5.965 1 94.25 96 GLN A C 1
ATOM 794 O O . GLN A 1 96 ? -15.461 -5.969 -5.379 1 94.25 96 GLN A O 1
ATOM 799 N N . ALA A 1 97 ? -14.219 -7.758 -5.645 1 95.38 97 ALA A N 1
ATOM 800 C CA . ALA A 1 97 ? -14.969 -8.562 -4.676 1 95.38 97 ALA A CA 1
ATOM 801 C C . ALA A 1 97 ? -14.484 -8.289 -3.254 1 95.38 97 ALA A C 1
ATOM 803 O O . ALA A 1 97 ? -15.258 -8.406 -2.299 1 95.38 97 ALA A O 1
ATOM 804 N N . TYR A 1 98 ? -13.234 -7.957 -3.115 1 93.38 98 TYR A N 1
ATOM 805 C CA . TYR A 1 98 ? -12.633 -7.777 -1.797 1 93.38 98 TYR A CA 1
ATOM 806 C C . TYR A 1 98 ? -12.078 -6.367 -1.637 1 93.38 98 TYR A C 1
ATOM 808 O O . TYR A 1 98 ? -11.836 -5.676 -2.627 1 93.38 98 TYR A O 1
ATOM 816 N N . ASP A 1 99 ? -11.945 -5.977 -0.375 1 89.75 99 ASP A N 1
ATOM 817 C CA . ASP A 1 99 ? -11.281 -4.695 -0.152 1 89.75 99 ASP A CA 1
ATOM 818 C C . ASP A 1 99 ? -9.812 -4.762 -0.572 1 89.75 99 ASP A C 1
ATOM 820 O O . ASP A 1 99 ? -9.219 -5.84 -0.615 1 89.75 99 ASP A O 1
ATOM 824 N N . THR A 1 100 ? -9.352 -3.684 -0.905 1 89.31 100 THR A N 1
ATOM 825 C CA . THR A 1 100 ? -7.992 -3.572 -1.415 1 89.31 100 THR A CA 1
ATOM 826 C C . THR A 1 100 ? -6.984 -4.078 -0.385 1 89.31 100 THR A C 1
ATOM 828 O O . THR A 1 100 ? -5.945 -4.637 -0.747 1 89.31 100 THR A O 1
ATOM 831 N N . GLN A 1 101 ? -7.301 -3.939 0.844 1 89.31 101 GLN A N 1
ATOM 832 C CA . GLN A 1 101 ? -6.395 -4.371 1.904 1 89.31 101 GLN A CA 1
ATOM 833 C C . GLN A 1 101 ? -6.168 -5.879 1.853 1 89.31 101 GLN A C 1
ATOM 835 O O . GLN A 1 101 ? -5.059 -6.355 2.094 1 89.31 101 GLN A O 1
ATOM 840 N N . PHE A 1 102 ? -7.242 -6.578 1.561 1 93.5 102 PHE A N 1
ATOM 841 C CA . PHE A 1 102 ? -7.113 -8.031 1.456 1 93.5 102 PHE A CA 1
ATOM 842 C C . PHE A 1 102 ? -6.105 -8.406 0.375 1 93.5 102 PHE A C 1
ATOM 844 O O . PHE A 1 102 ? -5.234 -9.242 0.599 1 93.5 102 PHE A O 1
ATOM 851 N N . VAL A 1 103 ? -6.234 -7.789 -0.767 1 95.88 103 VAL A N 1
ATOM 852 C CA . VAL A 1 103 ? -5.391 -8.148 -1.9 1 95.88 103 VAL A CA 1
ATOM 853 C C . VAL A 1 103 ? -3.957 -7.684 -1.643 1 95.88 103 VAL A C 1
ATOM 855 O O . VAL A 1 103 ? -3.002 -8.406 -1.939 1 95.88 103 VAL A O 1
ATOM 858 N N . ILE A 1 104 ? -3.766 -6.508 -1.097 1 95.19 104 ILE A N 1
ATOM 859 C CA . ILE A 1 104 ? -2.439 -6.035 -0.715 1 95.19 104 ILE A CA 1
ATOM 860 C C . ILE A 1 104 ? -1.786 -7.039 0.23 1 95.19 104 ILE A C 1
A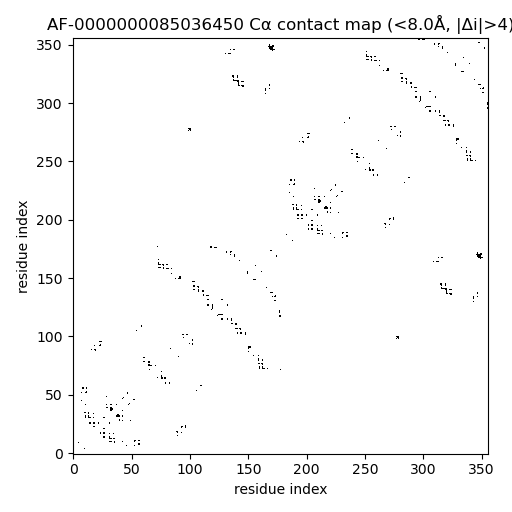TOM 862 O O . ILE A 1 104 ? -0.638 -7.441 0.023 1 95.19 104 ILE A O 1
ATOM 866 N N . ASN A 1 105 ? -2.553 -7.445 1.193 1 95.19 105 ASN A N 1
ATOM 867 C CA . ASN A 1 105 ? -2.006 -8.367 2.186 1 95.19 105 ASN A CA 1
ATOM 868 C C . ASN A 1 105 ? -1.644 -9.711 1.562 1 95.19 105 ASN A C 1
ATOM 870 O O . ASN A 1 105 ? -0.67 -10.352 1.969 1 95.19 105 ASN A O 1
ATOM 874 N N . LEU A 1 106 ? -2.422 -10.156 0.623 1 97.44 106 LEU A N 1
ATOM 875 C CA . LEU A 1 106 ? -2.139 -11.398 -0.093 1 97.44 106 LEU A CA 1
ATOM 876 C C . LEU A 1 106 ? -0.791 -11.312 -0.805 1 97.44 106 LEU A C 1
ATOM 878 O O . LEU A 1 106 ? 0.063 -12.188 -0.626 1 97.44 106 LEU A O 1
ATOM 882 N N . PHE A 1 107 ? -0.586 -10.234 -1.571 1 97.69 107 PHE A N 1
ATOM 883 C CA . PHE A 1 107 ? 0.658 -10.047 -2.307 1 97.69 107 PHE A CA 1
ATOM 884 C C . PHE A 1 107 ? 1.822 -9.82 -1.352 1 97.69 107 PHE A C 1
ATOM 886 O O . PHE A 1 107 ? 2.887 -10.422 -1.505 1 97.69 107 PHE A O 1
ATOM 893 N N . TYR A 1 108 ? 1.56 -9.008 -0.399 1 97.56 108 TYR A N 1
ATOM 894 C CA . TYR A 1 108 ? 2.576 -8.578 0.553 1 97.56 108 TYR A CA 1
ATOM 895 C C . TYR A 1 108 ? 3.092 -9.75 1.372 1 97.56 108 TYR A C 1
ATOM 897 O O . TYR A 1 108 ? 4.305 -9.945 1.503 1 97.56 108 TYR A O 1
ATOM 905 N N . ARG A 1 109 ? 2.223 -10.516 1.966 1 96.75 109 ARG A N 1
ATOM 906 C CA . ARG A 1 109 ? 2.623 -11.602 2.85 1 96.75 109 ARG A CA 1
ATOM 907 C C . ARG A 1 109 ? 3.473 -12.625 2.107 1 96.75 109 ARG A C 1
ATOM 909 O O . ARG A 1 109 ? 4.469 -13.117 2.639 1 96.75 109 ARG A O 1
ATOM 916 N N . TYR A 1 110 ? 3.053 -12.938 0.95 1 97.44 110 TYR A N 1
ATOM 917 C CA . TYR A 1 110 ? 3.857 -13.883 0.184 1 97.44 110 TYR A CA 1
ATOM 918 C C . TYR A 1 110 ? 5.254 -13.328 -0.072 1 97.44 110 TYR A C 1
ATOM 920 O O . TYR A 1 110 ? 6.25 -14.023 0.128 1 97.44 110 TYR A O 1
ATOM 928 N N . SER A 1 111 ? 5.301 -12.094 -0.576 1 96.81 111 SER A N 1
ATOM 929 C CA . SER A 1 111 ? 6.574 -11.492 -0.961 1 96.81 111 SER A CA 1
ATOM 930 C C . SER A 1 111 ? 7.5 -11.344 0.241 1 96.81 111 SER A C 1
ATOM 932 O O . SER A 1 111 ? 8.711 -11.57 0.134 1 96.81 111 SER A O 1
ATOM 934 N N . VAL A 1 112 ? 6.969 -10.992 1.345 1 97.06 112 VAL A N 1
ATOM 935 C CA . VAL A 1 112 ? 7.773 -10.828 2.551 1 97.06 112 VAL A CA 1
ATOM 936 C C . VAL A 1 112 ? 8.367 -12.18 2.959 1 97.06 112 VAL A C 1
ATOM 938 O O . VAL A 1 112 ? 9.555 -12.273 3.268 1 97.06 112 VAL A O 1
ATOM 941 N N . ASN A 1 113 ? 7.527 -13.148 2.988 1 96.31 113 ASN A N 1
ATOM 942 C CA . ASN A 1 113 ? 8.008 -14.477 3.35 1 96.31 113 ASN A CA 1
ATOM 943 C C . ASN A 1 113 ? 9.078 -14.969 2.381 1 96.31 113 ASN A C 1
ATOM 945 O O . ASN A 1 113 ? 10.07 -15.57 2.799 1 96.31 113 ASN A O 1
ATOM 949 N N . TYR A 1 114 ? 8.844 -14.727 1.163 1 95.5 114 TYR A N 1
ATOM 950 C CA . TYR A 1 114 ? 9.82 -15.102 0.147 1 95.5 114 TYR A CA 1
ATOM 951 C C . TYR A 1 114 ? 11.148 -14.406 0.385 1 95.5 114 TYR A C 1
ATOM 953 O O . TYR A 1 114 ? 12.203 -15.047 0.368 1 95.5 114 TYR A O 1
ATOM 961 N N . CYS A 1 115 ? 11.141 -13.086 0.612 1 95.06 115 CYS A N 1
ATOM 962 C CA . CYS A 1 115 ? 12.352 -12.305 0.832 1 95.06 115 CYS A CA 1
ATOM 963 C C . CYS A 1 115 ? 13.062 -12.758 2.104 1 95.06 115 CYS A C 1
ATOM 965 O O . CYS A 1 115 ? 14.289 -12.906 2.115 1 95.06 115 CYS A O 1
ATOM 967 N N . ARG A 1 116 ? 12.242 -12.93 3.121 1 94.06 116 ARG A N 1
ATOM 968 C CA . ARG A 1 116 ? 12.812 -13.359 4.395 1 94.06 116 ARG A CA 1
ATOM 969 C C . ARG A 1 116 ? 13.531 -14.695 4.254 1 94.06 116 ARG A C 1
ATOM 971 O O . ARG A 1 116 ? 14.672 -14.844 4.703 1 94.06 116 ARG A O 1
ATOM 978 N N . GLN A 1 117 ? 12.914 -15.641 3.639 1 92.06 117 GLN A N 1
ATOM 979 C CA . GLN A 1 117 ? 13.5 -16.953 3.445 1 92.06 117 GLN A CA 1
ATOM 980 C C . GLN A 1 117 ? 14.742 -16.891 2.555 1 92.06 117 GLN A C 1
ATOM 982 O O . GLN A 1 117 ? 15.758 -17.516 2.848 1 92.06 117 GLN A O 1
ATOM 987 N N . SER A 1 118 ? 14.617 -16.141 1.478 1 91.25 118 SER A N 1
ATOM 988 C CA . SER A 1 118 ? 15.734 -16.016 0.543 1 91.25 118 SER A CA 1
ATOM 989 C C . SER A 1 118 ? 16.938 -15.375 1.208 1 91.25 118 SER A C 1
ATOM 991 O O . SER A 1 118 ? 18.078 -15.836 1.036 1 91.25 118 SER A O 1
ATOM 993 N N . ILE A 1 119 ? 16.766 -14.367 1.992 1 91.44 119 ILE A N 1
ATOM 994 C CA . ILE A 1 119 ? 17.844 -13.625 2.635 1 91.44 119 ILE A CA 1
ATOM 995 C C . ILE A 1 119 ? 18.438 -14.461 3.76 1 91.44 119 ILE A C 1
ATOM 997 O O . ILE A 1 119 ? 19.672 -14.531 3.902 1 91.44 119 ILE A O 1
ATOM 1001 N N . THR A 1 120 ? 17.562 -15.086 4.527 1 90.56 120 THR A N 1
ATOM 1002 C CA . THR A 1 120 ? 18.062 -15.922 5.617 1 90.56 120 THR A CA 1
ATOM 1003 C C . THR A 1 120 ? 18.906 -17.078 5.078 1 90.56 120 THR A C 1
ATOM 1005 O O . THR A 1 120 ? 19.953 -17.406 5.641 1 90.56 120 THR A O 1
ATOM 1008 N N . CYS A 1 121 ? 18.516 -17.719 4.023 1 86.62 121 CYS A N 1
ATOM 1009 C CA . CYS A 1 121 ? 19.25 -18.828 3.412 1 86.62 121 CYS A CA 1
ATOM 1010 C C . CYS A 1 121 ? 20.594 -18.344 2.865 1 86.62 121 CYS A C 1
ATOM 1012 O O . CYS A 1 121 ? 21.625 -18.984 3.094 1 86.62 121 CYS A O 1
ATOM 1014 N N . LYS A 1 122 ? 20.625 -17.25 2.244 1 85.75 122 LYS A N 1
ATOM 1015 C CA . LYS A 1 122 ? 21.828 -16.75 1.604 1 85.75 122 LYS A CA 1
ATOM 1016 C C . LYS A 1 122 ? 22.812 -16.203 2.639 1 85.75 122 LYS A C 1
ATOM 1018 O O . LYS A 1 122 ? 24.031 -16.375 2.502 1 85.75 122 LYS A O 1
ATOM 1023 N N . ALA A 1 123 ? 22.266 -15.453 3.547 1 83.06 123 ALA A N 1
ATOM 1024 C CA . ALA A 1 123 ? 23.125 -14.828 4.551 1 83.06 123 ALA A CA 1
ATOM 1025 C C . ALA A 1 123 ? 23.5 -15.828 5.645 1 83.06 123 ALA A C 1
ATOM 1027 O O . ALA A 1 123 ? 24.406 -15.57 6.438 1 83.06 123 ALA A O 1
ATOM 1028 N N . GLY A 1 124 ? 22.859 -16.938 5.68 1 81.44 124 GLY A N 1
ATOM 1029 C CA . GLY A 1 124 ? 23.125 -17.906 6.719 1 81.44 124 GLY A CA 1
ATOM 1030 C C . GLY A 1 124 ? 22.734 -17.438 8.102 1 81.44 124 GLY A C 1
ATOM 1031 O O . GLY A 1 124 ? 23.406 -17.75 9.086 1 81.44 124 GLY A O 1
ATOM 1032 N N . LEU A 1 125 ? 21.906 -16.547 8.164 1 78.25 125 LEU A N 1
ATOM 1033 C CA . LEU A 1 125 ? 21.484 -15.977 9.438 1 78.25 125 LEU A CA 1
ATOM 1034 C C . LEU A 1 125 ? 20.172 -16.578 9.891 1 78.25 125 LEU A C 1
ATOM 1036 O O . LEU A 1 125 ? 19.344 -17 9.07 1 78.25 125 LEU A O 1
ATOM 1040 N N . LYS A 1 126 ? 20.188 -16.656 11.133 1 78.12 126 LYS A N 1
ATOM 1041 C CA . LYS A 1 126 ? 18.938 -17.141 11.703 1 78.12 126 LYS A CA 1
ATOM 1042 C C . LYS A 1 126 ? 17.922 -16.016 11.836 1 78.12 126 LYS A C 1
ATOM 1044 O O . LYS A 1 126 ? 16.703 -16.25 11.812 1 78.12 126 LYS A O 1
ATOM 1049 N N . ALA A 1 127 ? 18.469 -14.797 12.109 1 86.06 127 ALA A N 1
ATOM 1050 C CA . ALA A 1 127 ? 17.547 -13.68 12.312 1 86.06 127 ALA A CA 1
ATOM 1051 C C . ALA A 1 127 ? 18 -12.453 11.531 1 86.06 127 ALA A C 1
ATOM 1053 O O . ALA A 1 127 ? 19.203 -12.195 11.406 1 86.06 127 ALA A O 1
ATOM 1054 N N . LEU A 1 128 ? 16.969 -11.836 10.984 1 90.38 128 LEU A N 1
ATOM 1055 C CA . LEU A 1 128 ? 17.25 -10.617 10.234 1 90.38 128 LEU A CA 1
ATOM 1056 C C . LEU A 1 128 ? 17.281 -9.406 11.156 1 90.38 128 LEU A C 1
ATOM 1058 O O . LEU A 1 128 ? 16.547 -9.352 12.141 1 90.38 128 LEU A O 1
ATOM 1062 N N . THR A 1 129 ? 18.188 -8.492 10.906 1 91 129 THR A N 1
ATOM 1063 C CA . THR A 1 129 ? 18.203 -7.246 11.672 1 91 129 THR A CA 1
ATOM 1064 C C . THR A 1 129 ? 16.906 -6.465 11.461 1 91 129 THR A C 1
ATOM 1066 O O . THR A 1 129 ? 16.188 -6.699 10.492 1 91 129 THR A O 1
ATOM 1069 N N . LYS A 1 130 ? 16.594 -5.523 12.336 1 92.94 130 LYS A N 1
ATOM 1070 C CA . LYS A 1 130 ? 15.398 -4.695 12.242 1 92.94 130 LYS A CA 1
ATOM 1071 C C . LYS A 1 130 ? 15.414 -3.85 10.969 1 92.94 130 LYS A C 1
ATOM 1073 O O . LYS A 1 130 ? 14.367 -3.623 10.359 1 92.94 130 LYS A O 1
ATOM 1078 N N . GLU A 1 131 ? 16.547 -3.408 10.602 1 93.06 131 GLU A N 1
ATOM 1079 C CA . GLU A 1 131 ? 16.703 -2.562 9.422 1 93.06 131 GLU A CA 1
ATOM 1080 C C . GLU A 1 131 ? 16.375 -3.336 8.148 1 93.06 131 GLU A C 1
ATOM 1082 O O . GLU A 1 131 ? 15.695 -2.824 7.258 1 93.06 131 GLU A O 1
ATOM 1087 N N . ILE A 1 132 ? 16.875 -4.555 8.102 1 93.62 132 ILE A N 1
ATOM 1088 C CA . ILE A 1 132 ? 16.641 -5.383 6.922 1 93.62 132 ILE A CA 1
ATOM 1089 C C . ILE A 1 132 ? 15.156 -5.762 6.855 1 93.62 132 ILE A C 1
ATOM 1091 O O . ILE A 1 132 ? 14.562 -5.777 5.773 1 93.62 132 ILE A O 1
ATOM 1095 N N . GLN A 1 133 ? 14.586 -6.023 7.992 1 94.56 133 GLN A N 1
ATOM 1096 C CA . GLN A 1 133 ? 13.164 -6.336 8.047 1 94.56 133 GLN A CA 1
ATOM 1097 C C . GLN A 1 133 ? 12.328 -5.164 7.551 1 94.56 133 GLN A C 1
ATOM 1099 O O . GLN A 1 133 ? 11.344 -5.359 6.828 1 94.56 133 GLN A O 1
ATOM 1104 N N . PHE A 1 134 ? 12.688 -3.955 7.914 1 95.81 134 PHE A N 1
ATOM 1105 C CA . PHE A 1 134 ? 12 -2.752 7.461 1 95.81 134 PHE A CA 1
ATOM 1106 C C . PHE A 1 134 ? 12.094 -2.611 5.949 1 95.81 134 PHE A C 1
ATOM 1108 O O . PHE A 1 134 ? 11.102 -2.33 5.281 1 95.81 134 PHE A O 1
ATOM 1115 N N . ASP A 1 135 ? 13.266 -2.811 5.465 1 96 135 ASP A N 1
ATOM 1116 C CA . ASP A 1 135 ? 13.492 -2.643 4.031 1 96 135 ASP A CA 1
ATOM 1117 C C . ASP A 1 135 ? 12.711 -3.674 3.225 1 96 135 ASP A C 1
ATOM 1119 O O . ASP A 1 135 ? 12.227 -3.375 2.131 1 96 135 ASP A O 1
ATOM 1123 N N . ILE A 1 136 ? 12.617 -4.879 3.791 1 96.81 136 ILE A N 1
ATOM 1124 C CA . ILE A 1 136 ? 11.812 -5.918 3.152 1 96.81 136 ILE A CA 1
ATOM 1125 C C . ILE A 1 136 ? 10.352 -5.48 3.102 1 96.81 136 ILE A C 1
ATOM 1127 O O . ILE A 1 136 ? 9.703 -5.566 2.055 1 96.81 136 ILE A O 1
ATOM 1131 N N . GLN A 1 137 ? 9.844 -5.012 4.23 1 96.56 137 GLN A N 1
ATOM 1132 C CA . GLN A 1 137 ? 8.461 -4.551 4.289 1 96.56 137 GLN A CA 1
ATOM 1133 C C . GLN A 1 137 ? 8.211 -3.428 3.289 1 96.56 137 GLN A C 1
ATOM 1135 O O . GLN A 1 137 ? 7.223 -3.455 2.551 1 96.56 137 GLN A O 1
ATOM 1140 N N . PHE A 1 138 ? 9.086 -2.457 3.275 1 97.12 138 PHE A N 1
ATOM 1141 C CA . PHE A 1 138 ? 8.992 -1.311 2.379 1 97.12 138 PHE A CA 1
ATOM 1142 C C . PHE A 1 138 ? 8.953 -1.764 0.924 1 97.12 138 PHE A C 1
ATOM 1144 O O . PHE A 1 138 ? 8.078 -1.357 0.163 1 97.12 138 PHE A O 1
ATOM 1151 N N . ASP A 1 139 ? 9.891 -2.602 0.581 1 97.31 139 ASP A N 1
ATOM 1152 C CA . ASP A 1 139 ? 10.008 -3.123 -0.778 1 97.31 139 ASP A CA 1
ATOM 1153 C C . ASP A 1 139 ? 8.742 -3.887 -1.18 1 97.31 139 ASP A C 1
ATOM 1155 O O . ASP A 1 139 ? 8.211 -3.682 -2.271 1 97.31 139 ASP A O 1
ATOM 1159 N N . CYS A 1 140 ? 8.289 -4.746 -0.312 1 97.75 140 CYS A N 1
ATOM 1160 C CA . CYS A 1 140 ? 7.168 -5.633 -0.621 1 97.75 140 CYS A CA 1
ATOM 1161 C C . CYS A 1 140 ? 5.859 -4.855 -0.697 1 97.75 140 CYS A C 1
ATOM 1163 O O . CYS A 1 140 ? 4.996 -5.164 -1.517 1 97.75 140 CYS A O 1
ATOM 1165 N N . TYR A 1 141 ? 5.746 -3.828 0.138 1 96.12 141 TYR A N 1
ATOM 1166 C CA . TYR A 1 141 ? 4.566 -2.979 0.043 1 96.12 141 TYR A CA 1
ATOM 1167 C C . TYR A 1 141 ? 4.551 -2.213 -1.275 1 96.12 141 TYR A C 1
ATOM 1169 O O . TYR A 1 141 ? 3.508 -2.104 -1.924 1 96.12 141 TYR A O 1
ATOM 1177 N N . GLY A 1 142 ? 5.695 -1.626 -1.584 1 96.44 142 GLY A N 1
ATOM 1178 C CA . GLY A 1 142 ? 5.785 -0.952 -2.869 1 96.44 142 GLY A CA 1
ATOM 1179 C C . GLY A 1 142 ? 5.414 -1.844 -4.039 1 96.44 142 GLY A C 1
ATOM 1180 O O . GLY A 1 142 ? 4.617 -1.455 -4.895 1 96.44 142 GLY A O 1
ATOM 1181 N N . CYS A 1 143 ? 5.934 -3.068 -4.02 1 97.5 143 CYS A N 1
ATOM 1182 C CA . CYS A 1 143 ? 5.648 -4.016 -5.09 1 97.5 143 CYS A CA 1
ATOM 1183 C C . CYS A 1 143 ? 4.168 -4.375 -5.125 1 97.5 143 CYS A C 1
ATOM 1185 O O . CYS A 1 143 ? 3.549 -4.375 -6.191 1 97.5 143 CYS A O 1
ATOM 1187 N N . ALA A 1 144 ? 3.637 -4.648 -4 1 97.25 144 ALA A N 1
ATOM 1188 C CA . ALA A 1 144 ? 2.232 -5.051 -3.926 1 97.25 144 ALA A CA 1
ATOM 1189 C C . ALA A 1 144 ? 1.32 -3.949 -4.461 1 97.25 144 ALA A C 1
ATOM 1191 O O . ALA A 1 144 ? 0.423 -4.215 -5.262 1 97.25 144 ALA A O 1
ATOM 1192 N N . CYS A 1 145 ? 1.536 -2.73 -4.105 1 95.5 145 CYS A N 1
ATOM 1193 C CA . CYS A 1 145 ? 0.7 -1.608 -4.516 1 95.5 145 CYS A CA 1
ATOM 1194 C C . CYS A 1 145 ? 0.847 -1.337 -6.008 1 95.5 145 CYS A C 1
ATOM 1196 O O . CYS A 1 145 ? -0.139 -1.061 -6.695 1 95.5 145 CYS A O 1
ATOM 1198 N N . ILE A 1 146 ? 2.061 -1.422 -6.465 1 96.25 146 ILE A N 1
ATOM 1199 C CA . ILE A 1 146 ? 2.289 -1.195 -7.887 1 96.25 146 ILE A CA 1
ATOM 1200 C C . ILE A 1 146 ? 1.587 -2.279 -8.703 1 96.25 146 ILE A C 1
ATOM 1202 O O . ILE A 1 146 ? 0.997 -1.996 -9.742 1 96.25 146 ILE A O 1
ATOM 1206 N N . GLN A 1 147 ? 1.683 -3.525 -8.227 1 97.06 147 GLN A N 1
ATOM 1207 C CA . GLN A 1 147 ? 1.002 -4.609 -8.93 1 97.06 147 GLN A CA 1
ATOM 1208 C C . GLN A 1 147 ? -0.504 -4.371 -8.984 1 97.06 147 GLN A C 1
ATOM 1210 O O . GLN A 1 147 ? -1.139 -4.59 -10.016 1 97.06 147 GLN A O 1
ATOM 1215 N N . ILE A 1 148 ? -1.099 -3.943 -7.902 1 95.94 148 ILE A N 1
ATOM 1216 C CA . ILE A 1 148 ? -2.527 -3.654 -7.848 1 95.94 148 ILE A CA 1
ATOM 1217 C C . ILE A 1 148 ? -2.861 -2.514 -8.812 1 95.94 148 ILE A C 1
ATOM 1219 O O . ILE A 1 148 ? -3.818 -2.605 -9.578 1 95.94 148 ILE A O 1
ATOM 1223 N N . HIS A 1 149 ? -2.043 -1.471 -8.734 1 93.56 149 HIS A N 1
ATOM 1224 C CA . HIS A 1 149 ? -2.225 -0.368 -9.672 1 93.56 149 HIS A CA 1
ATOM 1225 C C . HIS A 1 149 ? -2.111 -0.846 -11.117 1 93.56 149 HIS A C 1
ATOM 1227 O O . HIS A 1 149 ? -2.887 -0.426 -11.977 1 93.56 149 HIS A O 1
ATOM 1233 N N . TRP A 1 150 ? -1.179 -1.687 -11.344 1 96.06 150 TRP A N 1
ATOM 1234 C CA . TRP A 1 150 ? -0.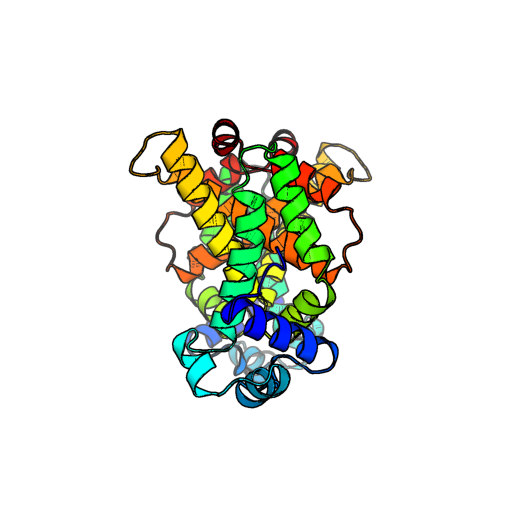936 -2.264 -12.656 1 96.06 150 TRP A CA 1
ATOM 1235 C C . TRP A 1 150 ? -2.156 -3.035 -13.148 1 96.06 150 TRP A C 1
ATOM 1237 O O . TRP A 1 150 ? -2.59 -2.861 -14.289 1 96.06 150 TRP A O 1
ATOM 1247 N N . ILE A 1 151 ? -2.732 -3.793 -12.32 1 96 151 ILE A N 1
ATOM 1248 C CA . ILE A 1 151 ? -3.93 -4.559 -12.648 1 96 151 ILE A CA 1
ATOM 1249 C C . ILE A 1 151 ? -5.09 -3.609 -12.93 1 96 151 ILE A C 1
ATOM 1251 O O . ILE A 1 151 ? -5.809 -3.775 -13.922 1 96 151 ILE A O 1
ATOM 1255 N N . GLN A 1 152 ? -5.223 -2.615 -12.117 1 92.88 152 GLN A N 1
ATOM 1256 C CA . GLN A 1 152 ? -6.324 -1.667 -12.242 1 92.88 152 GLN A CA 1
ATOM 1257 C C . GLN A 1 152 ? -6.172 -0.801 -13.484 1 92.88 152 GLN A C 1
ATOM 1259 O O . GLN A 1 152 ? -7.156 -0.284 -14.016 1 92.88 152 GLN A O 1
ATOM 1264 N N . SER A 1 153 ? -4.922 -0.615 -13.914 1 92.06 153 SER A N 1
ATOM 1265 C CA . SER A 1 153 ? -4.652 0.185 -15.102 1 92.06 153 SER A CA 1
ATOM 1266 C C . SER A 1 153 ? -4.672 -0.672 -16.359 1 92.06 153 SER A C 1
ATOM 1268 O O . SER A 1 153 ? -4.121 -0.282 -17.391 1 92.06 153 SER A O 1
ATOM 1270 N N . GLN A 1 154 ? -5.168 -1.888 -16.297 1 91.69 154 GLN A N 1
ATOM 1271 C CA . GLN A 1 154 ? -5.375 -2.797 -17.422 1 91.69 154 GLN A CA 1
ATOM 1272 C C . GLN A 1 154 ? -4.043 -3.285 -17.984 1 91.69 154 GLN A C 1
ATOM 1274 O O . GLN A 1 154 ? -3.912 -3.488 -19.188 1 91.69 154 GLN A O 1
ATOM 1279 N N . LEU A 1 155 ? -3.025 -3.281 -17.172 1 92.69 155 LEU A N 1
ATOM 1280 C CA . LEU A 1 155 ? -1.736 -3.887 -17.5 1 92.69 155 LEU A CA 1
ATOM 1281 C C . LEU A 1 155 ? -1.102 -3.217 -18.703 1 92.69 155 LEU A C 1
ATOM 1283 O O . LEU A 1 155 ? -0.668 -3.896 -19.641 1 92.69 155 LEU A O 1
ATOM 1287 N N . ILE A 1 156 ? -1.05 -1.935 -18.688 1 91.5 156 ILE A N 1
ATOM 1288 C CA . ILE A 1 156 ? -0.581 -1.146 -19.828 1 91.5 156 ILE A CA 1
ATOM 1289 C C . ILE A 1 156 ? 0.912 -1.387 -20.031 1 91.5 156 ILE A C 1
ATOM 1291 O O . ILE A 1 156 ? 1.357 -1.593 -21.172 1 91.5 156 ILE A O 1
ATOM 1295 N N . GLU A 1 157 ? 1.697 -1.432 -19 1 94.19 157 GLU A N 1
ATOM 1296 C CA . GLU A 1 157 ? 3.137 -1.657 -19.094 1 94.19 157 GLU A CA 1
ATOM 1297 C C . GLU A 1 157 ? 3.457 -3.146 -19.188 1 94.19 157 GLU A C 1
ATOM 1299 O O . GLU A 1 157 ? 2.793 -3.969 -18.562 1 94.19 157 GLU A O 1
ATOM 1304 N N . PRO A 1 158 ? 4.445 -3.498 -19.969 1 95.88 158 PRO A N 1
ATOM 1305 C CA . PRO A 1 158 ? 4.824 -4.91 -20.016 1 95.88 158 PRO A CA 1
ATOM 1306 C C . PRO A 1 158 ? 5.379 -5.426 -18.703 1 95.88 158 PRO A C 1
ATOM 1308 O O . PRO A 1 158 ? 6 -4.668 -17.953 1 95.88 158 PRO A O 1
ATOM 1311 N N . ALA A 1 159 ? 5.148 -6.719 -18.453 1 97.44 159 ALA A N 1
ATOM 1312 C CA . ALA A 1 159 ? 5.637 -7.363 -17.234 1 97.44 159 ALA A CA 1
ATOM 1313 C C . ALA A 1 159 ? 7.145 -7.184 -17.078 1 97.44 159 ALA A C 1
ATOM 1315 O O . ALA A 1 159 ? 7.645 -6.984 -15.969 1 97.44 159 ALA A O 1
ATOM 1316 N N . SER A 1 160 ? 7.863 -7.246 -18.172 1 96.88 160 SER A N 1
ATOM 1317 C CA . SER A 1 160 ? 9.312 -7.125 -18.125 1 96.88 160 SER A CA 1
ATOM 1318 C C . SER A 1 160 ? 9.742 -5.73 -17.688 1 96.88 160 SER A C 1
ATOM 1320 O O . SER A 1 160 ? 10.75 -5.578 -16.984 1 96.88 160 SER A O 1
ATOM 1322 N N . TYR A 1 161 ? 8.984 -4.746 -18.094 1 97.12 161 TYR A N 1
ATOM 1323 C CA . TYR A 1 161 ? 9.281 -3.383 -17.656 1 97.12 161 TYR A CA 1
ATOM 1324 C C . TYR A 1 161 ? 9.094 -3.236 -16.156 1 97.12 161 TYR A C 1
ATOM 1326 O O . TYR A 1 161 ? 9.945 -2.672 -15.461 1 97.12 161 TYR A O 1
ATOM 1334 N N . ILE A 1 162 ? 8.016 -3.713 -15.625 1 97.38 162 ILE A N 1
ATOM 1335 C CA . ILE A 1 162 ? 7.715 -3.639 -14.195 1 97.38 162 ILE A CA 1
ATOM 1336 C C . ILE A 1 162 ? 8.789 -4.391 -13.406 1 97.38 162 ILE A C 1
ATOM 1338 O O . ILE A 1 162 ? 9.258 -3.906 -12.375 1 97.38 162 ILE A O 1
ATOM 1342 N N . SER A 1 163 ? 9.117 -5.566 -13.93 1 97.38 163 SER A N 1
ATOM 1343 C CA . SER A 1 163 ? 10.141 -6.379 -13.273 1 97.38 163 SER A CA 1
ATOM 1344 C C . SER A 1 163 ? 11.461 -5.621 -13.156 1 97.38 163 SER A C 1
ATOM 1346 O O . SER A 1 163 ? 12.07 -5.598 -12.086 1 97.38 163 SER A O 1
ATOM 1348 N N . ARG A 1 164 ? 11.859 -4.988 -14.219 1 96.44 164 ARG A N 1
ATOM 1349 C CA . ARG A 1 164 ? 13.102 -4.215 -14.219 1 96.44 164 ARG A CA 1
ATOM 1350 C C . ARG A 1 164 ? 13.023 -3.055 -13.234 1 96.44 164 ARG A C 1
ATOM 1352 O O . ARG A 1 164 ? 13.992 -2.764 -12.531 1 96.44 164 ARG A O 1
ATOM 1359 N N . ARG A 1 165 ? 11.891 -2.443 -13.164 1 96.44 165 ARG A N 1
ATOM 1360 C CA . ARG A 1 165 ? 11.703 -1.312 -12.266 1 96.44 165 ARG A CA 1
ATOM 1361 C C . ARG A 1 165 ? 11.703 -1.768 -10.812 1 96.44 165 ARG A C 1
ATOM 1363 O O . ARG A 1 165 ? 12.227 -1.077 -9.938 1 96.44 165 ARG A O 1
ATOM 1370 N N . PHE A 1 166 ? 11.062 -2.934 -10.531 1 97.19 166 PHE A N 1
ATOM 1371 C CA . PHE A 1 166 ? 11.078 -3.49 -9.188 1 97.19 166 PHE A CA 1
ATOM 1372 C C . PHE A 1 166 ? 12.508 -3.684 -8.695 1 97.19 166 PHE A C 1
ATOM 1374 O O . PHE A 1 166 ? 12.836 -3.326 -7.562 1 97.19 166 PHE A O 1
ATOM 1381 N N . ILE A 1 167 ? 13.312 -4.191 -9.555 1 95.81 167 ILE A N 1
ATOM 1382 C CA . ILE A 1 167 ? 14.703 -4.469 -9.195 1 95.81 167 ILE A CA 1
ATOM 1383 C C . ILE A 1 167 ? 15.453 -3.154 -8.992 1 95.81 167 ILE A C 1
ATOM 1385 O O . ILE A 1 167 ? 16.203 -3.002 -8.023 1 95.81 167 ILE A O 1
ATOM 1389 N N . ALA A 1 168 ? 15.188 -2.209 -9.844 1 94.81 168 ALA A N 1
ATOM 1390 C CA . ALA A 1 168 ? 15.883 -0.928 -9.797 1 94.81 168 ALA A CA 1
ATOM 1391 C C . ALA A 1 168 ? 15.445 -0.106 -8.594 1 94.81 168 ALA A C 1
ATOM 1393 O O . ALA A 1 168 ? 16.234 0.687 -8.055 1 94.81 168 ALA A O 1
ATOM 1394 N N . SER A 1 169 ? 14.242 -0.271 -8.133 1 95.06 169 SER A N 1
ATOM 1395 C CA . SER A 1 169 ? 13.664 0.56 -7.078 1 95.06 169 SER A CA 1
ATOM 1396 C C . SER A 1 169 ? 13.891 -0.062 -5.703 1 95.06 169 SER A C 1
ATOM 1398 O O . SER A 1 169 ? 13.594 0.561 -4.68 1 95.06 169 SER A O 1
ATOM 1400 N N . ARG A 1 170 ? 14.398 -1.242 -5.664 1 94.69 170 ARG A N 1
ATOM 1401 C CA . ARG A 1 170 ? 14.609 -1.967 -4.414 1 94.69 170 ARG A CA 1
ATOM 1402 C C . ARG A 1 170 ? 15.625 -1.245 -3.527 1 94.69 170 ARG A C 1
ATOM 1404 O O . ARG A 1 170 ? 16.641 -0.739 -4.016 1 94.69 170 ARG A O 1
ATOM 1411 N N . PRO A 1 171 ? 15.32 -1.204 -2.176 1 94 171 PRO A N 1
ATOM 1412 C CA . PRO A 1 171 ? 16.328 -0.648 -1.273 1 94 171 PRO A CA 1
ATOM 1413 C C . PRO A 1 171 ? 17.703 -1.275 -1.472 1 94 171 PRO A C 1
ATOM 1415 O O . PRO A 1 171 ? 17.812 -2.496 -1.609 1 94 171 PRO A O 1
ATOM 1418 N N . SER A 1 172 ? 18.75 -0.462 -1.405 1 91.75 172 SER A N 1
ATOM 1419 C CA . SER A 1 172 ? 20.109 -0.9 -1.71 1 91.75 172 SER A CA 1
ATOM 1420 C C . SER A 1 172 ? 20.594 -1.961 -0.722 1 91.75 172 SER A C 1
ATOM 1422 O O . SER A 1 172 ? 21.391 -2.83 -1.072 1 91.75 172 SER A O 1
ATOM 1424 N N . SER A 1 173 ? 20.094 -1.936 0.471 1 91.38 173 SER A N 1
ATOM 1425 C CA . SER A 1 173 ? 20.484 -2.883 1.506 1 91.38 173 SER A CA 1
ATOM 1426 C C . SER A 1 173 ? 20.094 -4.309 1.13 1 91.38 173 SER A C 1
ATOM 1428 O O . SER A 1 173 ? 20.656 -5.27 1.656 1 91.38 173 SER A O 1
ATOM 1430 N N . LEU A 1 174 ? 19.125 -4.441 0.162 1 92.94 174 LEU A N 1
ATOM 1431 C CA . LEU A 1 174 ? 18.625 -5.758 -0.207 1 92.94 174 LEU A CA 1
ATOM 1432 C C . LEU A 1 174 ? 19.297 -6.27 -1.475 1 92.94 174 LEU A C 1
ATOM 1434 O O . LEU A 1 174 ? 19.188 -7.449 -1.81 1 92.94 174 LEU A O 1
ATOM 1438 N N . ASN A 1 175 ? 20.047 -5.414 -2.123 1 88.75 175 ASN A N 1
ATOM 1439 C CA . ASN A 1 175 ? 20.594 -5.734 -3.432 1 88.75 175 ASN A CA 1
ATOM 1440 C C . ASN A 1 175 ? 21.547 -6.93 -3.359 1 88.75 175 ASN A C 1
ATOM 1442 O O . ASN A 1 175 ? 21.594 -7.742 -4.289 1 88.75 175 ASN A O 1
ATOM 1446 N N . SER A 1 176 ? 22.203 -7.051 -2.303 1 83.62 176 SER A N 1
ATOM 1447 C CA . SER A 1 176 ? 23.219 -8.094 -2.195 1 83.62 176 SER A CA 1
ATOM 1448 C C . SER A 1 176 ? 22.594 -9.469 -2.012 1 83.62 176 SER A C 1
ATOM 1450 O O . SER A 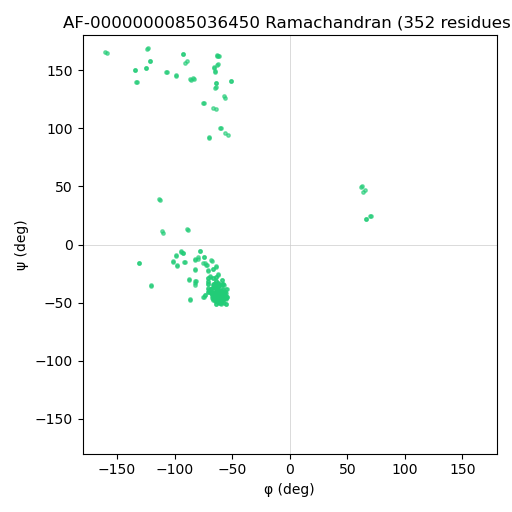1 176 ? 23.266 -10.492 -2.176 1 83.62 176 SER A O 1
ATOM 1452 N N . PHE A 1 177 ? 21.297 -9.5 -1.764 1 83.31 177 PHE A N 1
ATOM 1453 C CA . PHE A 1 177 ? 20.672 -10.773 -1.43 1 83.31 177 PHE A CA 1
ATOM 1454 C C . PHE A 1 177 ? 19.938 -11.352 -2.635 1 83.31 177 PHE A C 1
ATOM 1456 O O . PHE A 1 177 ? 19.5 -12.5 -2.607 1 83.31 177 PHE A O 1
ATOM 1463 N N . PHE A 1 178 ? 19.734 -10.547 -3.609 1 81.69 178 PHE A N 1
ATOM 1464 C CA . PHE A 1 178 ? 18.984 -11.039 -4.758 1 81.69 178 PHE A CA 1
ATOM 1465 C C . PHE A 1 178 ? 19.781 -10.859 -6.043 1 81.69 178 PHE A C 1
ATOM 1467 O O . PHE A 1 178 ? 20.609 -9.953 -6.145 1 81.69 178 PHE A O 1
ATOM 1474 N N . MET B 1 1 ? 0.687 38 18.734 1 41.72 1 MET B N 1
ATOM 1475 C CA . MET B 1 1 ? -0.471 38 17.844 1 41.72 1 MET B CA 1
ATOM 1476 C C . MET B 1 1 ? -1.204 36.656 17.922 1 41.72 1 MET B C 1
ATOM 1478 O O . MET B 1 1 ? -0.599 35.625 17.734 1 41.72 1 MET B O 1
ATOM 1482 N N . ILE B 1 2 ? -2.352 36.625 18.5 1 57.16 2 ILE B N 1
ATOM 1483 C CA . ILE B 1 2 ? -3.119 35.406 18.719 1 57.16 2 ILE B CA 1
ATOM 1484 C C . ILE B 1 2 ? -3.455 34.75 17.375 1 57.16 2 ILE B C 1
ATOM 1486 O O . ILE B 1 2 ? -4.016 35.406 16.484 1 57.16 2 ILE B O 1
ATOM 1490 N N . HIS B 1 3 ? -2.68 33.719 17.031 1 64.5 3 HIS B N 1
ATOM 1491 C CA . HIS B 1 3 ? -2.914 33.094 15.727 1 64.5 3 HIS B CA 1
ATOM 1492 C C . HIS B 1 3 ? -4.359 32.625 15.594 1 64.5 3 HIS B C 1
ATOM 1494 O O . HIS B 1 3 ? -4.852 31.875 16.438 1 64.5 3 HIS B O 1
ATOM 1500 N N . ARG B 1 4 ? -5.117 33.562 14.938 1 79.38 4 ARG B N 1
ATOM 1501 C CA . ARG B 1 4 ? -6.527 33.25 14.703 1 79.38 4 ARG B CA 1
ATOM 1502 C C . ARG B 1 4 ? -6.688 32.094 13.742 1 79.38 4 ARG B C 1
ATOM 1504 O O . ARG B 1 4 ? -6.098 32.094 12.656 1 79.38 4 ARG B O 1
ATOM 1511 N N . GLN B 1 5 ? -7.234 31.141 14.227 1 88.44 5 GLN B N 1
ATOM 1512 C CA . GLN B 1 5 ? -7.555 29.953 13.438 1 88.44 5 GLN B CA 1
ATOM 1513 C C . GLN B 1 5 ? -8.438 30.312 12.242 1 88.44 5 GLN B C 1
ATOM 1515 O O . GLN B 1 5 ? -9.398 31.062 12.383 1 88.44 5 GLN B O 1
ATOM 1520 N N . SER B 1 6 ? -8.031 29.906 11.109 1 95.06 6 SER B N 1
ATOM 1521 C CA . SER B 1 6 ? -8.898 30.062 9.945 1 95.06 6 SER B CA 1
ATOM 1522 C C . SER B 1 6 ? -10.18 29.25 10.102 1 95.06 6 SER B C 1
ATOM 1524 O O . SER B 1 6 ? -10.273 28.375 10.961 1 95.06 6 SER B O 1
ATOM 1526 N N . THR B 1 7 ? -11.172 29.594 9.273 1 96.56 7 THR B N 1
ATOM 1527 C CA . THR B 1 7 ? -12.422 28.859 9.289 1 96.56 7 THR B CA 1
ATOM 1528 C C . THR B 1 7 ? -12.18 27.391 8.953 1 96.56 7 THR B C 1
ATOM 1530 O O . THR B 1 7 ? -12.805 26.5 9.539 1 96.56 7 THR B O 1
ATOM 1533 N N . GLN B 1 8 ? -11.32 27.125 8.023 1 97.81 8 GLN B N 1
ATOM 1534 C CA . GLN B 1 8 ? -10.969 25.75 7.645 1 97.81 8 GLN B CA 1
ATOM 1535 C C . GLN B 1 8 ? -10.375 25 8.828 1 97.81 8 GLN B C 1
ATOM 1537 O O . GLN B 1 8 ? -10.734 23.844 9.062 1 97.81 8 GLN B O 1
ATOM 1542 N N . GLU B 1 9 ? -9.492 25.672 9.516 1 97.44 9 GLU B N 1
ATOM 1543 C CA . GLU B 1 9 ? -8.875 25.047 10.695 1 97.44 9 GLU B CA 1
ATOM 1544 C C . GLU B 1 9 ? -9.914 24.781 11.781 1 97.44 9 GLU B C 1
ATOM 1546 O O . GLU B 1 9 ? -9.859 23.75 12.453 1 97.44 9 GLU B O 1
ATOM 1551 N N . LEU B 1 10 ? -10.773 25.75 11.898 1 97.69 10 LEU B N 1
ATOM 1552 C CA . LEU B 1 10 ? -11.844 25.609 12.883 1 97.69 10 LEU B CA 1
ATOM 1553 C C . LEU B 1 10 ? -12.695 24.391 12.586 1 97.69 10 LEU B C 1
ATOM 1555 O O . LEU B 1 10 ? -13.016 23.609 13.5 1 97.69 10 LEU B O 1
ATOM 1559 N N . LEU B 1 11 ? -13.055 24.203 11.352 1 98.38 11 LEU B N 1
ATOM 1560 C CA . LEU B 1 11 ? -13.867 23.078 10.93 1 98.38 11 LEU B CA 1
ATOM 1561 C C . LEU B 1 11 ? -13.102 21.766 11.102 1 98.38 11 LEU B C 1
ATOM 1563 O O . LEU B 1 11 ? -13.656 20.781 11.602 1 98.38 11 LEU B O 1
ATOM 1567 N N . ALA B 1 12 ? -11.844 21.75 10.758 1 98.25 12 ALA B N 1
ATOM 1568 C CA . ALA B 1 12 ? -11.023 20.547 10.883 1 98.25 12 ALA B CA 1
ATOM 1569 C C . ALA B 1 12 ? -10.867 20.141 12.344 1 98.25 12 ALA B C 1
ATOM 1571 O O . ALA B 1 12 ? -11.016 18.969 12.688 1 98.25 12 ALA B O 1
ATOM 1572 N N . ASN B 1 13 ? -10.586 21.141 13.195 1 97.81 13 ASN B N 1
ATOM 1573 C CA . ASN B 1 13 ? -10.422 20.859 14.625 1 97.81 13 ASN B CA 1
ATOM 1574 C C . ASN B 1 13 ? -11.719 20.359 15.25 1 97.81 13 ASN B C 1
ATOM 1576 O O . ASN B 1 13 ? -11.688 19.547 16.172 1 97.81 13 ASN B O 1
ATOM 1580 N N . SER B 1 14 ? -12.812 20.859 14.75 1 98.38 14 SER B N 1
ATOM 1581 C CA . SER B 1 14 ? -14.109 20.391 15.219 1 98.38 14 SER B CA 1
ATOM 1582 C C . SER B 1 14 ? -14.312 18.922 14.891 1 98.38 14 SER B C 1
ATOM 1584 O O . SER B 1 14 ? -14.75 18.141 15.75 1 98.38 14 SER B O 1
ATOM 1586 N N . LEU B 1 15 ? -14.008 18.5 13.664 1 98.44 15 LEU B N 1
ATOM 1587 C CA . LEU B 1 15 ? -14.117 17.094 13.266 1 98.44 15 LEU B CA 1
ATOM 1588 C C . LEU B 1 15 ? -13.203 16.219 14.117 1 98.44 15 LEU B C 1
ATOM 1590 O O . LEU B 1 15 ? -13.609 15.156 14.57 1 98.44 15 LEU B O 1
ATOM 1594 N N . ILE B 1 16 ? -11.992 16.719 14.336 1 97.81 16 ILE B N 1
ATOM 1595 C CA . ILE B 1 16 ? -11.008 15.969 15.109 1 97.81 16 ILE B CA 1
ATOM 1596 C C . ILE B 1 16 ? -11.492 15.797 16.547 1 97.81 16 ILE B C 1
ATOM 1598 O O . ILE B 1 16 ? -11.398 14.711 17.109 1 97.81 16 ILE B O 1
ATOM 1602 N N . ASP B 1 17 ? -12.008 16.859 17.062 1 97.88 17 ASP B N 1
ATOM 1603 C CA . ASP B 1 17 ? -12.562 16.828 18.406 1 97.88 17 ASP B CA 1
ATOM 1604 C C . ASP B 1 17 ? -13.703 15.812 18.516 1 97.88 17 ASP B C 1
ATOM 1606 O O . ASP B 1 17 ? -13.727 14.992 19.438 1 97.88 17 ASP B O 1
ATOM 1610 N N . LEU B 1 18 ? -14.625 15.828 17.609 1 98.12 18 LEU B N 1
ATOM 1611 C CA . LEU B 1 18 ? -15.781 14.938 17.609 1 98.12 18 LEU B CA 1
ATOM 1612 C C . LEU B 1 18 ? -15.344 13.484 17.422 1 98.12 18 LEU B C 1
ATOM 1614 O O . LEU B 1 18 ? -15.945 12.57 17.984 1 98.12 18 LEU B O 1
ATOM 1618 N N . ALA B 1 19 ? -14.32 13.289 16.625 1 97.5 19 ALA B N 1
ATOM 1619 C CA . ALA B 1 19 ? -13.836 11.953 16.297 1 97.5 19 ALA B CA 1
ATOM 1620 C C . ALA B 1 19 ? -13.219 11.281 17.531 1 97.5 19 ALA B C 1
ATOM 1622 O O . ALA B 1 19 ? -13.039 10.062 17.547 1 97.5 19 ALA B O 1
ATOM 1623 N N . SER B 1 20 ? -12.961 12.062 18.547 1 95.19 20 SER B N 1
ATOM 1624 C CA . SER B 1 20 ? -12.383 11.508 19.766 1 95.19 20 SER B CA 1
ATOM 1625 C C . SER B 1 20 ? -13.406 10.672 20.531 1 95.19 20 SER B C 1
ATOM 1627 O O . SER B 1 20 ? -13.039 9.781 21.297 1 95.19 20 SER B O 1
ATOM 1629 N N . THR B 1 21 ? -14.648 10.867 20.219 1 93.44 21 THR B N 1
ATOM 1630 C CA . THR B 1 21 ? -15.664 10.188 21.016 1 93.44 21 THR B CA 1
ATOM 1631 C C . THR B 1 21 ? -16.672 9.484 20.109 1 93.44 21 THR B C 1
ATOM 1633 O O . THR B 1 21 ? -17.469 8.672 20.594 1 93.44 21 THR B O 1
ATOM 1636 N N . LYS B 1 22 ? -16.672 9.852 18.812 1 94.44 22 LYS B N 1
ATOM 1637 C CA . LYS B 1 22 ? -17.625 9.281 17.859 1 94.44 22 LYS B CA 1
ATOM 1638 C C . LYS B 1 22 ? -16.906 8.664 16.672 1 94.44 22 LYS B C 1
ATOM 1640 O O . LYS B 1 22 ? -15.812 9.109 16.297 1 94.44 22 LYS B O 1
ATOM 1645 N N . THR B 1 23 ? -17.578 7.676 16.109 1 95.56 23 THR B N 1
ATOM 1646 C CA . THR B 1 23 ? -17.094 7.176 14.836 1 95.56 23 THR B CA 1
ATOM 1647 C C . THR B 1 23 ? -17.203 8.25 13.758 1 95.56 23 THR B C 1
ATOM 1649 O O . THR B 1 23 ? -18.234 8.914 13.641 1 95.56 23 THR B O 1
ATOM 1652 N N . ILE B 1 24 ? -16.172 8.391 13 1 97.25 24 ILE B N 1
ATOM 1653 C CA . ILE B 1 24 ? -16.109 9.461 12.008 1 97.25 24 ILE B CA 1
ATOM 1654 C C . ILE B 1 24 ? -17.297 9.336 11.047 1 97.25 24 ILE B C 1
ATOM 1656 O O . ILE B 1 24 ? -17.891 10.344 10.656 1 97.25 24 ILE B O 1
ATOM 1660 N N . ARG B 1 25 ? -17.719 8.141 10.656 1 95.25 25 ARG B N 1
ATOM 1661 C CA . ARG B 1 25 ? -18.812 7.906 9.719 1 95.25 25 ARG B CA 1
ATOM 1662 C C . ARG B 1 25 ? -20.125 8.438 10.273 1 95.25 25 ARG B C 1
ATOM 1664 O O . ARG B 1 25 ? -21.016 8.844 9.516 1 95.25 25 ARG B O 1
ATOM 1671 N N . LYS B 1 26 ? -20.266 8.523 11.477 1 96.69 26 LYS B N 1
ATOM 1672 C CA . LYS B 1 26 ? -21.5 8.93 12.117 1 96.69 26 LYS B CA 1
ATOM 1673 C C . LYS B 1 26 ? -21.547 10.438 12.344 1 96.69 26 LYS B C 1
ATOM 1675 O O . LYS B 1 26 ? -22.594 10.992 12.68 1 96.69 26 LYS B O 1
ATOM 1680 N N . ILE B 1 27 ? -20.438 11.055 12.242 1 98.19 27 ILE B N 1
ATOM 1681 C CA . ILE B 1 27 ? -20.375 12.5 12.414 1 98.19 27 ILE B CA 1
ATOM 1682 C C . ILE B 1 27 ? -20.953 13.188 11.172 1 98.19 27 ILE B C 1
ATOM 1684 O O . ILE B 1 27 ? -20.469 12.969 10.055 1 98.19 27 ILE B O 1
ATOM 1688 N N . THR B 1 28 ? -21.953 13.984 11.359 1 97.5 28 THR B N 1
ATOM 1689 C CA . THR B 1 28 ? -22.547 14.719 10.242 1 97.5 28 THR B CA 1
ATOM 1690 C C . THR B 1 28 ? -21.922 16.094 10.102 1 97.5 28 THR B C 1
ATOM 1692 O O . THR B 1 28 ? -21.219 16.562 11 1 97.5 28 THR B O 1
ATOM 1695 N N . ILE B 1 29 ? -22.172 16.641 8.922 1 98.19 29 ILE B N 1
ATOM 1696 C CA . ILE B 1 29 ? -21.703 18.016 8.703 1 98.19 29 ILE B CA 1
ATOM 1697 C C . ILE B 1 29 ? -22.375 18.953 9.703 1 98.19 29 ILE B C 1
ATOM 1699 O O . ILE B 1 29 ? -21.766 19.891 10.195 1 98.19 29 ILE B O 1
ATOM 1703 N N . HIS B 1 30 ? -23.594 18.625 10.008 1 98.06 30 HIS B N 1
ATOM 1704 C CA . HIS B 1 30 ? -24.297 19.391 11.031 1 98.06 30 HIS B CA 1
ATOM 1705 C C . HIS B 1 30 ? -23.578 19.297 12.367 1 98.06 30 HIS B C 1
ATOM 1707 O O . HIS B 1 30 ? -23.406 20.312 13.062 1 98.06 30 HIS B O 1
ATOM 1713 N N . ASP B 1 31 ? -23.172 18.141 12.789 1 98.38 31 ASP B N 1
ATOM 1714 C CA . ASP B 1 31 ? -22.406 17.969 14.031 1 98.38 31 ASP B CA 1
ATOM 1715 C C . ASP B 1 31 ? -21.156 18.828 14.031 1 98.38 31 ASP B C 1
ATOM 1717 O O . ASP B 1 31 ? -20.844 19.484 15.031 1 98.38 31 ASP B O 1
ATOM 1721 N N . VAL B 1 32 ? -20.406 18.844 12.945 1 98.56 32 VAL B N 1
ATOM 1722 C CA . VAL B 1 32 ? -19.141 19.547 12.812 1 98.56 32 VAL B CA 1
ATOM 1723 C C . VAL B 1 32 ? -19.359 21.047 12.961 1 98.56 32 VAL B C 1
ATOM 1725 O O . VAL B 1 32 ? -18.672 21.703 13.734 1 98.56 32 VAL B O 1
ATOM 1728 N N . THR B 1 33 ? -20.344 21.531 12.203 1 98.44 33 THR B N 1
ATOM 1729 C CA . THR B 1 33 ? -20.578 22.984 12.203 1 98.44 33 THR B CA 1
ATOM 1730 C C . THR B 1 33 ? -21.172 23.422 13.539 1 98.44 33 THR B C 1
ATOM 1732 O O . THR B 1 33 ? -20.812 24.469 14.062 1 98.44 33 THR B O 1
ATOM 1735 N N . HIS B 1 34 ? -22.031 22.656 14.125 1 98.25 34 HIS B N 1
ATOM 1736 C CA . HIS B 1 34 ? -22.625 22.969 15.422 1 98.25 34 HIS B CA 1
ATOM 1737 C C . HIS B 1 34 ? -21.547 23 16.516 1 98.25 34 HIS B C 1
ATOM 1739 O O . HIS B 1 34 ? -21.562 23.891 17.375 1 98.25 34 HIS B O 1
ATOM 1745 N N . ASN B 1 35 ? -20.641 22.094 16.5 1 97.94 35 ASN B N 1
ATOM 1746 C CA . ASN B 1 35 ? -19.594 21.953 17.5 1 97.94 35 ASN B CA 1
ATOM 1747 C C . ASN B 1 35 ? -18.656 23.172 17.516 1 97.94 35 ASN B C 1
ATOM 1749 O O . ASN B 1 35 ? -18.125 23.531 18.562 1 97.94 35 ASN B O 1
ATOM 1753 N N . CYS B 1 36 ? -18.5 23.75 16.391 1 97.5 36 CYS B N 1
ATOM 1754 C CA . CYS B 1 36 ? -17.594 24.906 16.344 1 97.5 36 CYS B CA 1
ATOM 1755 C C . CYS B 1 36 ? -18.391 26.188 16.094 1 97.5 36 CYS B C 1
ATOM 1757 O O . CYS B 1 36 ? -17.812 27.219 15.727 1 97.5 36 CYS B O 1
ATOM 1759 N N . HIS B 1 37 ? -19.688 26.156 16.188 1 97 37 HIS B N 1
ATOM 1760 C CA . HIS B 1 37 ? -20.578 27.312 16.188 1 97 37 HIS B CA 1
ATOM 1761 C C . HIS B 1 37 ? -20.516 28.062 14.867 1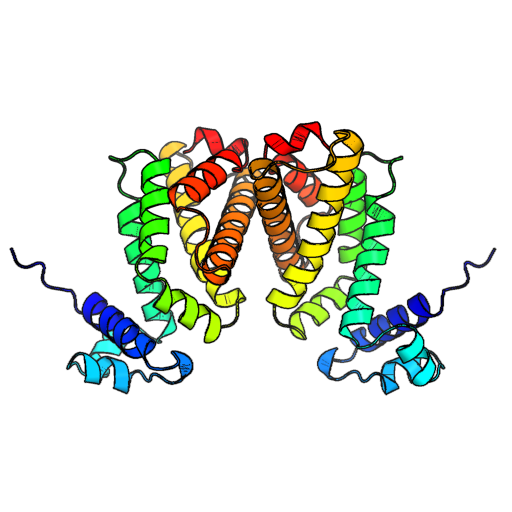 97 37 HIS B C 1
ATOM 1763 O O . HIS B 1 37 ? -20.359 29.281 14.844 1 97 37 HIS B O 1
ATOM 1769 N N . THR B 1 38 ? -20.562 27.312 13.82 1 96.06 38 THR B N 1
ATOM 1770 C CA . THR B 1 38 ? -20.672 27.859 12.477 1 96.06 38 THR B CA 1
ATOM 1771 C C . THR B 1 38 ? -21.891 27.281 11.758 1 96.06 38 THR B C 1
ATOM 1773 O O . THR B 1 38 ? -22.578 26.422 12.289 1 96.06 38 THR B O 1
ATOM 1776 N N . GLY B 1 39 ? -22.266 27.828 10.664 1 94.31 39 GLY B N 1
ATOM 1777 C CA . GLY B 1 39 ? -23.391 27.359 9.875 1 94.31 39 GLY B CA 1
ATOM 1778 C C . GLY B 1 39 ? -23 26.312 8.844 1 94.31 39 GLY B C 1
ATOM 1779 O O . GLY B 1 39 ? -21.844 26.281 8.398 1 94.31 39 GLY B O 1
ATOM 1780 N N . ARG B 1 40 ? -24.031 25.531 8.438 1 95.94 40 ARG B N 1
ATOM 1781 C CA . ARG B 1 40 ? -23.812 24.5 7.418 1 95.94 40 ARG B CA 1
ATOM 1782 C C . ARG B 1 40 ? -23.344 25.141 6.109 1 95.94 40 ARG B C 1
ATOM 1784 O O . ARG B 1 40 ? -22.531 24.562 5.398 1 95.94 40 ARG B O 1
ATOM 1791 N N . GLN B 1 41 ? -23.844 26.281 5.812 1 97.06 41 GLN B N 1
ATOM 1792 C CA . GLN B 1 41 ? -23.469 26.969 4.578 1 97.06 41 GLN B CA 1
ATOM 1793 C C . GLN B 1 41 ? -21.984 27.312 4.562 1 97.06 41 GLN B C 1
ATOM 1795 O O . GLN B 1 41 ? -21.344 27.25 3.512 1 97.06 41 GLN B O 1
ATOM 1800 N N . THR B 1 42 ? -21.516 27.625 5.691 1 97.19 42 THR B N 1
ATOM 1801 C CA . THR B 1 42 ? -20.094 27.953 5.836 1 97.19 42 THR B CA 1
ATOM 1802 C C . THR B 1 42 ? -19.234 26.75 5.465 1 97.19 42 THR B C 1
ATOM 1804 O O . THR B 1 42 ? -18.219 26.906 4.781 1 97.19 42 THR B O 1
ATOM 1807 N N . PHE B 1 43 ? -19.609 25.531 5.918 1 98.5 43 PHE B N 1
ATOM 1808 C CA . PHE B 1 43 ? -18.891 24.312 5.566 1 98.5 43 PHE B CA 1
ATOM 1809 C C . PHE B 1 43 ? -18.797 24.156 4.051 1 98.5 43 PHE B C 1
ATOM 1811 O O . PHE B 1 43 ? -17.703 23.922 3.514 1 98.5 43 PHE B O 1
ATOM 1818 N N . TYR B 1 44 ? -19.828 24.438 3.404 1 97.88 44 TYR B N 1
ATOM 1819 C CA . TYR B 1 44 ? -19.938 24.156 1.978 1 97.88 44 TYR B CA 1
ATOM 1820 C C . TYR B 1 44 ? -19.266 25.25 1.155 1 97.88 44 TYR B C 1
ATOM 1822 O O . TYR B 1 44 ? -19.016 25.078 -0.041 1 97.88 44 TYR B O 1
ATOM 1830 N N . ASN B 1 45 ? -18.938 26.391 1.803 1 98.12 45 ASN B N 1
ATOM 1831 C CA . ASN B 1 45 ? -18.094 27.391 1.159 1 98.12 45 ASN B CA 1
ATOM 1832 C C . ASN B 1 45 ? -16.672 26.875 0.933 1 98.12 45 ASN B C 1
ATOM 1834 O O . ASN B 1 45 ? -15.984 27.344 0.028 1 98.12 45 ASN B O 1
ATOM 1838 N N . TYR B 1 46 ? -16.359 25.891 1.698 1 98.12 46 TYR B N 1
ATOM 1839 C CA . TYR B 1 46 ? -14.969 25.484 1.675 1 98.12 46 TYR B CA 1
ATOM 1840 C C . TYR B 1 46 ? -14.828 24.016 1.244 1 98.12 46 TYR B C 1
ATOM 1842 O O . TYR B 1 46 ? -13.844 23.641 0.606 1 98.12 46 TYR B O 1
ATOM 1850 N N . PHE B 1 47 ? -15.797 23.234 1.644 1 98.5 47 PHE B N 1
ATOM 1851 C CA . PHE B 1 47 ? -15.68 21.797 1.4 1 98.5 47 PHE B CA 1
ATOM 1852 C C . PHE B 1 47 ? -16.984 21.234 0.856 1 98.5 47 PHE B C 1
ATOM 1854 O O . PHE B 1 47 ? -18.062 21.672 1.243 1 98.5 47 PHE B O 1
ATOM 1861 N N . ASN B 1 48 ? -16.812 20.203 0.068 1 98 48 ASN B N 1
ATOM 1862 C CA . ASN B 1 48 ? -17.984 19.531 -0.493 1 98 48 ASN B CA 1
ATOM 1863 C C . ASN B 1 48 ? -18.359 18.297 0.316 1 98 48 ASN B C 1
ATOM 1865 O O . ASN B 1 48 ? -19.469 17.781 0.177 1 98 48 ASN B O 1
ATOM 1869 N N . SER B 1 49 ? -17.5 17.766 1.118 1 97.38 49 SER B N 1
ATOM 1870 C CA . SER B 1 49 ? -17.703 16.547 1.89 1 97.38 49 SER B CA 1
ATOM 1871 C C . SER B 1 49 ? -16.75 16.484 3.072 1 97.38 49 SER B C 1
ATOM 1873 O O . SER B 1 49 ? -15.805 17.266 3.166 1 97.38 49 SER B O 1
ATOM 1875 N N . LYS B 1 50 ? -17.016 15.633 3.992 1 97 50 LYS B N 1
ATOM 1876 C CA . LYS B 1 50 ? -16.125 15.367 5.117 1 97 50 LYS B CA 1
ATOM 1877 C C . LYS B 1 50 ? -14.742 14.922 4.633 1 97 50 LYS B C 1
ATOM 1879 O O . LYS B 1 50 ? -13.727 15.281 5.223 1 97 50 LYS B O 1
ATOM 1884 N N . GLU B 1 51 ? -14.688 14.172 3.514 1 97.88 51 GLU B N 1
ATOM 1885 C CA . GLU B 1 51 ? -13.445 13.68 2.92 1 97.88 51 GLU B CA 1
ATOM 1886 C C . GLU B 1 51 ? -12.594 14.836 2.398 1 97.88 51 GLU B C 1
ATOM 1888 O O . GLU B 1 51 ? -11.367 14.805 2.506 1 97.88 51 GLU B O 1
ATOM 1893 N N . ASP B 1 52 ? -13.281 15.781 1.896 1 98.12 52 ASP B N 1
ATOM 1894 C CA . ASP B 1 52 ? -12.57 16.969 1.449 1 98.12 52 ASP B CA 1
ATOM 1895 C C . ASP B 1 52 ? -11.891 17.672 2.623 1 98.12 52 ASP B C 1
ATOM 1897 O O . ASP B 1 52 ? -10.758 18.141 2.502 1 98.12 52 ASP B O 1
ATOM 1901 N N . LEU B 1 53 ? -12.641 17.766 3.666 1 98.56 53 LEU B N 1
ATOM 1902 C CA . LEU B 1 53 ? -12.109 18.391 4.875 1 98.56 53 LEU B CA 1
ATOM 1903 C C . LEU B 1 53 ? -10.922 17.609 5.41 1 98.56 53 LEU B C 1
ATOM 1905 O O . LEU B 1 53 ? -9.898 18.188 5.781 1 98.56 53 LEU B O 1
ATOM 1909 N N . ILE B 1 54 ? -11 16.344 5.414 1 98.44 54 ILE B N 1
ATOM 1910 C CA . ILE B 1 54 ? -9.938 15.469 5.895 1 98.44 54 ILE B CA 1
ATOM 1911 C C . ILE B 1 54 ? -8.695 15.633 5.016 1 98.44 54 ILE B C 1
ATOM 1913 O O . ILE B 1 54 ? -7.582 15.766 5.523 1 98.44 54 ILE B O 1
ATOM 1917 N N . THR B 1 55 ? -8.945 15.625 3.74 1 98.31 55 THR B N 1
ATOM 1918 C CA . THR B 1 55 ? -7.859 15.812 2.783 1 98.31 55 THR B CA 1
ATOM 1919 C C . THR B 1 55 ? -7.164 17.156 3.002 1 98.31 55 THR B C 1
ATOM 1921 O O . THR B 1 55 ? -5.934 17.234 3.014 1 98.31 55 THR B O 1
ATOM 1924 N N . TRP B 1 56 ? -7.961 18.125 3.215 1 98.38 56 TRP B N 1
ATOM 1925 C CA . TRP B 1 56 ? -7.41 19.453 3.455 1 98.38 56 TRP B CA 1
ATOM 1926 C C . TRP B 1 56 ? -6.562 19.469 4.723 1 98.38 56 TRP B C 1
ATOM 1928 O O . TRP B 1 56 ? -5.453 20.016 4.73 1 98.38 56 TRP B O 1
ATOM 1938 N N . TYR B 1 57 ? -7.109 18.938 5.773 1 98.06 57 TYR B N 1
ATOM 1939 C CA . TYR B 1 57 ? -6.391 18.891 7.043 1 98.06 57 TYR B CA 1
ATOM 1940 C C . TYR B 1 57 ? -5.039 18.203 6.887 1 98.06 57 TYR B C 1
ATOM 1942 O O . TYR B 1 57 ? -4.004 18.766 7.258 1 98.06 57 TYR B O 1
ATOM 1950 N N . TYR B 1 58 ? -5.035 17.047 6.309 1 98.38 58 TYR B N 1
ATOM 1951 C CA . TYR B 1 58 ? -3.812 16.266 6.148 1 98.38 58 TYR B CA 1
ATOM 1952 C C . TYR B 1 58 ? -2.797 17.016 5.293 1 98.38 58 TYR B C 1
ATOM 1954 O O . TYR B 1 58 ? -1.624 17.109 5.656 1 98.38 58 TYR B O 1
ATOM 1962 N N . THR B 1 59 ? -3.27 17.516 4.16 1 97.88 59 THR B N 1
ATOM 1963 C CA . THR B 1 59 ? -2.365 18.172 3.229 1 97.88 59 THR B CA 1
ATOM 1964 C C . THR B 1 59 ? -1.765 19.422 3.857 1 97.88 59 THR B C 1
ATOM 1966 O O . THR B 1 59 ? -0.594 19.75 3.633 1 97.88 59 THR B O 1
ATOM 1969 N N . THR B 1 60 ? -2.561 20.109 4.629 1 97.5 60 THR B N 1
ATOM 1970 C CA . THR B 1 60 ? -2.082 21.312 5.293 1 97.5 60 THR B CA 1
ATOM 1971 C C . THR B 1 60 ? -1.024 20.969 6.336 1 97.5 60 THR B C 1
ATOM 1973 O O . THR B 1 60 ? 0.023 21.625 6.402 1 97.5 60 THR B O 1
ATOM 1976 N N . GLN B 1 61 ? -1.291 19.969 7.133 1 97.44 61 GLN B N 1
ATOM 1977 C CA . GLN B 1 61 ? -0.343 19.562 8.172 1 97.44 61 GLN B CA 1
ATOM 1978 C C . GLN B 1 61 ? 0.965 19.078 7.555 1 97.44 61 GLN B C 1
ATOM 1980 O O . GLN B 1 61 ? 2.049 19.453 8 1 97.44 61 GLN B O 1
ATOM 1985 N N . MET B 1 62 ? 0.867 18.25 6.559 1 97.81 62 MET B N 1
ATOM 1986 C CA . MET B 1 62 ? 2.064 17.75 5.898 1 97.81 62 MET B CA 1
ATOM 1987 C C . MET B 1 62 ? 2.82 18.859 5.195 1 97.81 62 MET B C 1
ATOM 1989 O O . MET B 1 62 ? 4.051 18.891 5.215 1 97.81 62 MET B O 1
ATOM 1993 N N . GLY B 1 63 ? 2.016 19.703 4.578 1 97.12 63 GLY B N 1
ATOM 1994 C CA . GLY B 1 63 ? 2.631 20.828 3.896 1 97.12 63 GLY B CA 1
ATOM 1995 C C . GLY B 1 63 ? 3.467 21.703 4.816 1 97.12 63 GLY B C 1
ATOM 1996 O O . GLY B 1 63 ? 4.566 22.125 4.449 1 97.12 63 GLY B O 1
ATOM 1997 N N . ARG B 1 64 ? 2.992 22.016 5.977 1 95.75 64 ARG B N 1
ATOM 1998 C CA . ARG B 1 64 ? 3.707 22.828 6.953 1 95.75 64 ARG B CA 1
ATOM 1999 C C . ARG B 1 64 ? 5.047 22.188 7.316 1 95.75 64 ARG B C 1
ATOM 2001 O O . ARG B 1 64 ? 6.031 22.906 7.539 1 95.75 64 ARG B O 1
ATOM 2008 N N . CYS B 1 65 ? 5.094 20.891 7.332 1 97.38 65 CYS B N 1
ATOM 2009 C CA . CYS B 1 65 ? 6.293 20.172 7.75 1 97.38 65 CYS B CA 1
ATOM 2010 C C . CYS B 1 65 ? 7.25 19.969 6.578 1 97.38 65 CYS B C 1
ATOM 2012 O O . CYS B 1 65 ? 8.422 20.328 6.66 1 97.38 65 CYS B O 1
ATOM 2014 N N . LEU B 1 66 ? 6.777 19.531 5.453 1 96.38 66 LEU B N 1
ATOM 2015 C CA . LEU B 1 66 ? 7.625 19.031 4.379 1 96.38 66 LEU B CA 1
ATOM 2016 C C . LEU B 1 66 ? 8.172 20.188 3.533 1 96.38 66 LEU B C 1
ATOM 2018 O O . LEU B 1 66 ? 9.195 20.047 2.867 1 96.38 66 LEU B O 1
ATOM 2022 N N . THR B 1 67 ? 7.559 21.312 3.541 1 92.5 67 THR B N 1
ATOM 2023 C CA . THR B 1 67 ? 7.984 22.406 2.678 1 92.5 67 THR B CA 1
ATOM 2024 C C . THR B 1 67 ? 8.938 23.344 3.42 1 92.5 67 THR B C 1
ATOM 2026 O O . THR B 1 67 ? 9.469 24.281 2.836 1 92.5 67 THR B O 1
ATOM 2029 N N . ASP B 1 68 ? 9.141 23.109 4.688 1 93.88 68 ASP B N 1
ATOM 2030 C CA . ASP B 1 68 ? 10.109 23.906 5.441 1 93.88 68 ASP B CA 1
ATOM 2031 C C . ASP B 1 68 ? 11.539 23.578 5.012 1 93.88 68 ASP B C 1
ATOM 2033 O O . ASP B 1 68 ? 12.219 22.781 5.656 1 93.88 68 ASP B O 1
ATOM 2037 N N . GLN B 1 69 ? 12.094 24.281 4.074 1 89.25 69 GLN B N 1
ATOM 2038 C CA . GLN B 1 69 ? 13.375 23.984 3.445 1 89.25 69 GLN B CA 1
ATOM 2039 C C . GLN B 1 69 ? 14.547 24.391 4.34 1 89.25 69 GLN B C 1
ATOM 2041 O O . GLN B 1 69 ? 15.703 24.125 4.012 1 89.25 69 GLN B O 1
ATOM 2046 N N . THR B 1 70 ? 14.273 25.016 5.43 1 94 70 THR B N 1
ATOM 2047 C CA . THR B 1 70 ? 15.32 25.391 6.371 1 94 70 THR B CA 1
ATOM 2048 C C . THR B 1 70 ? 15.805 24.172 7.148 1 94 70 THR B C 1
ATOM 2050 O O . THR B 1 70 ? 16.875 24.203 7.766 1 94 70 THR B O 1
ATOM 2053 N N . LEU B 1 71 ? 15.062 23.141 7.105 1 96 71 LEU B N 1
ATOM 2054 C CA . LEU B 1 71 ? 15.398 21.922 7.82 1 96 71 LEU B CA 1
ATOM 2055 C C . LEU B 1 71 ? 15.859 20.828 6.852 1 96 71 LEU B C 1
ATOM 2057 O O . LEU B 1 71 ? 15.414 20.781 5.703 1 96 71 LEU B O 1
ATOM 2061 N N . PRO B 1 72 ? 16.766 19.984 7.336 1 94.75 72 PRO B N 1
ATOM 2062 C CA . PRO B 1 72 ? 17.125 18.828 6.508 1 94.75 72 PRO B CA 1
ATOM 2063 C C . PRO B 1 72 ? 15.945 17.891 6.25 1 94.75 72 PRO B C 1
ATOM 2065 O O . PRO B 1 72 ? 14.992 17.875 7.027 1 94.75 72 PRO B O 1
ATOM 2068 N N . ILE B 1 73 ? 15.977 17.156 5.199 1 94.5 73 ILE B N 1
ATOM 2069 C CA . ILE B 1 73 ? 14.875 16.312 4.742 1 94.5 73 ILE B CA 1
ATOM 2070 C C . ILE B 1 73 ? 14.484 15.328 5.844 1 94.5 73 ILE B C 1
ATOM 2072 O O . ILE B 1 73 ? 13.297 15.086 6.074 1 94.5 73 ILE B O 1
ATOM 2076 N N . GLU B 1 74 ? 15.438 14.766 6.512 1 96.31 74 GLU B N 1
ATOM 2077 C CA . GLU B 1 74 ? 15.148 13.812 7.578 1 96.31 74 GLU B CA 1
ATOM 2078 C C . GLU B 1 74 ? 14.289 14.445 8.672 1 96.31 74 GLU B C 1
ATOM 2080 O O . GLU B 1 74 ? 13.359 13.82 9.172 1 96.31 74 GLU B O 1
ATOM 2085 N N . GLN B 1 75 ? 14.648 15.656 9.031 1 97.5 75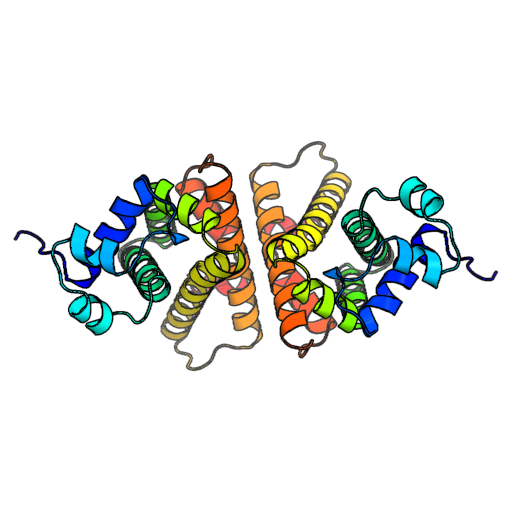 GLN B N 1
ATOM 2086 C CA . GLN B 1 75 ? 13.891 16.359 10.062 1 97.5 75 GLN B CA 1
ATOM 2087 C C . GLN B 1 75 ? 12.492 16.719 9.578 1 97.5 75 GLN B C 1
ATOM 2089 O O . GLN B 1 75 ? 11.531 16.688 10.352 1 97.5 75 GLN B O 1
ATOM 2094 N N . ARG B 1 76 ? 12.383 17.094 8.352 1 97.5 76 ARG B N 1
ATOM 2095 C CA . ARG B 1 76 ? 11.07 17.406 7.785 1 97.5 76 ARG B CA 1
ATOM 2096 C C . ARG B 1 76 ? 10.156 16.188 7.816 1 97.5 76 ARG B C 1
ATOM 2098 O O . ARG B 1 76 ? 8.992 16.281 8.219 1 97.5 76 ARG B O 1
ATOM 2105 N N . ILE B 1 77 ? 10.688 15.023 7.402 1 97.88 77 ILE B N 1
ATOM 2106 C CA . ILE B 1 77 ? 9.93 13.781 7.438 1 97.88 77 ILE B CA 1
ATOM 2107 C C . ILE B 1 77 ? 9.586 13.43 8.883 1 97.88 77 ILE B C 1
ATOM 2109 O O . ILE B 1 77 ? 8.445 13.047 9.18 1 97.88 77 ILE B O 1
ATOM 2113 N N . THR B 1 78 ? 10.523 13.578 9.766 1 98.5 78 THR B N 1
ATOM 2114 C CA . THR B 1 78 ? 10.281 13.312 11.18 1 98.5 78 THR B CA 1
ATOM 2115 C C . THR B 1 78 ? 9.148 14.188 11.703 1 98.5 78 THR B C 1
ATOM 2117 O O . THR B 1 78 ? 8.266 13.703 12.422 1 98.5 78 THR B O 1
ATOM 2120 N N . ASN B 1 79 ? 9.211 15.445 11.375 1 98.38 79 ASN B N 1
ATOM 2121 C CA . ASN B 1 79 ? 8.172 16.375 11.805 1 98.38 79 ASN B CA 1
ATOM 2122 C C . ASN B 1 79 ? 6.801 15.953 11.281 1 98.38 79 ASN B C 1
ATOM 2124 O O . ASN B 1 79 ? 5.801 16.047 11.992 1 98.38 79 ASN B O 1
ATOM 2128 N N . SER B 1 80 ? 6.75 15.516 10.039 1 98.12 80 SER B N 1
ATOM 2129 C CA . SER B 1 80 ? 5.484 15.07 9.461 1 98.12 80 SER B CA 1
ATOM 2130 C C . SER B 1 80 ? 4.945 13.844 10.18 1 98.12 80 SER B C 1
ATOM 2132 O O . SER B 1 80 ? 3.744 13.742 10.438 1 98.12 80 SER B O 1
ATOM 2134 N N . LEU B 1 81 ? 5.801 12.906 10.492 1 98.25 81 LEU B N 1
ATOM 2135 C CA . LEU B 1 81 ? 5.414 11.711 11.234 1 98.25 81 LEU B CA 1
ATOM 2136 C C . LEU B 1 81 ? 4.98 12.062 12.656 1 98.25 81 LEU B C 1
ATOM 2138 O O . LEU B 1 81 ? 4.078 11.438 13.211 1 98.25 81 LEU B O 1
ATOM 2142 N N . THR B 1 82 ? 5.586 13.047 13.219 1 98 82 THR B N 1
ATOM 2143 C CA . THR B 1 82 ? 5.254 13.5 14.562 1 98 82 THR B CA 1
ATOM 2144 C C . THR B 1 82 ? 3.846 14.078 14.609 1 98 82 THR B C 1
ATOM 2146 O O . THR B 1 82 ? 3.133 13.922 15.602 1 98 82 THR B O 1
ATOM 2149 N N . VAL B 1 83 ? 3.479 14.711 13.57 1 97.31 83 VAL B N 1
ATOM 2150 C CA . VAL B 1 83 ? 2.117 15.227 13.484 1 97.31 83 VAL B CA 1
ATOM 2151 C C . VAL B 1 83 ? 1.121 14.07 13.555 1 97.31 83 VAL B C 1
ATOM 2153 O O . VAL B 1 83 ? 0.104 14.164 14.25 1 97.31 83 VAL B O 1
ATOM 2156 N N . ILE B 1 84 ? 1.408 13.008 12.812 1 96.94 84 ILE B N 1
ATOM 2157 C CA . ILE B 1 84 ? 0.566 11.82 12.828 1 96.94 84 ILE B CA 1
ATOM 2158 C C . ILE B 1 84 ? 0.536 11.234 14.242 1 96.94 84 ILE B C 1
ATOM 2160 O O . ILE B 1 84 ? -0.525 10.852 14.734 1 96.94 84 ILE B O 1
ATOM 2164 N N . GLN B 1 85 ? 1.668 11.234 14.828 1 96.25 85 GLN B N 1
ATOM 2165 C CA . GLN B 1 85 ? 1.781 10.719 16.188 1 96.25 85 GLN B CA 1
ATOM 2166 C C . GLN B 1 85 ? 0.951 11.555 17.156 1 96.25 85 GLN B C 1
ATOM 2168 O O . GLN B 1 85 ? 0.29 11.008 18.047 1 96.25 85 GLN B O 1
ATOM 2173 N N . GLN B 1 86 ? 0.962 12.836 17.031 1 95.44 86 GLN B N 1
ATOM 2174 C CA . GLN B 1 86 ? 0.233 13.75 17.906 1 95.44 86 GLN B CA 1
ATOM 2175 C C . GLN B 1 86 ? -1.274 13.594 17.734 1 95.44 86 GLN B C 1
ATOM 2177 O O . GLN B 1 86 ? -2.041 13.812 18.672 1 95.44 86 GLN B O 1
ATOM 2182 N N . GLN B 1 87 ? -1.662 13.211 16.578 1 95.38 87 GLN B N 1
ATOM 2183 C CA . GLN B 1 87 ? -3.076 12.984 16.297 1 95.38 87 GLN B CA 1
ATOM 2184 C C . GLN B 1 87 ? -3.359 11.516 16.031 1 95.38 87 GLN B C 1
ATOM 2186 O O . GLN B 1 87 ? -4.078 11.172 15.086 1 95.38 87 GLN B O 1
ATOM 2191 N N . GLN B 1 88 ? -2.719 10.703 16.766 1 95.06 88 GLN B N 1
ATOM 2192 C CA . GLN B 1 88 ? -2.779 9.258 16.562 1 95.06 88 GLN B CA 1
ATOM 2193 C C . GLN B 1 88 ? -4.219 8.758 16.625 1 95.06 88 GLN B C 1
ATOM 2195 O O . GLN B 1 88 ? -4.633 7.926 15.82 1 95.06 88 GLN B O 1
ATOM 2200 N N . THR B 1 89 ? -4.961 9.281 17.609 1 95.06 89 THR B N 1
ATOM 2201 C CA . THR B 1 89 ? -6.34 8.844 17.797 1 95.06 89 THR B CA 1
ATOM 2202 C C . THR B 1 89 ? -7.176 9.141 16.562 1 95.06 89 THR B C 1
ATOM 2204 O O . THR B 1 89 ? -7.953 8.297 16.109 1 95.06 89 THR B O 1
ATOM 2207 N N . PHE B 1 90 ? -6.969 10.266 16.047 1 97 90 PHE B N 1
ATOM 2208 C CA . PHE B 1 90 ? -7.73 10.656 14.859 1 97 90 PHE B CA 1
ATOM 2209 C C . PHE B 1 90 ? -7.422 9.734 13.688 1 97 90 PHE B C 1
ATOM 2211 O O . PHE B 1 90 ? -8.336 9.273 13 1 97 90 PHE B O 1
ATOM 2218 N N . PHE B 1 91 ? -6.184 9.438 13.438 1 97 91 PHE B N 1
ATOM 2219 C CA . PHE B 1 91 ? -5.797 8.617 12.297 1 97 91 PHE B CA 1
ATOM 2220 C C . PHE B 1 91 ? -6.215 7.168 12.508 1 97 91 PHE B C 1
ATOM 2222 O O . PHE B 1 91 ? -6.559 6.473 11.547 1 97 91 PHE B O 1
ATOM 2229 N N . GLU B 1 92 ? -6.207 6.758 13.711 1 96.19 92 GLU B N 1
ATOM 2230 C CA . GLU B 1 92 ? -6.742 5.43 14.008 1 96.19 92 GLU B CA 1
ATOM 2231 C C . GLU B 1 92 ? -8.227 5.352 13.672 1 96.19 92 GLU B C 1
ATOM 2233 O O . GLU B 1 92 ? -8.688 4.371 13.078 1 96.19 92 GLU B O 1
ATOM 2238 N N . LYS B 1 93 ? -8.977 6.395 14.062 1 96.62 93 LYS B N 1
A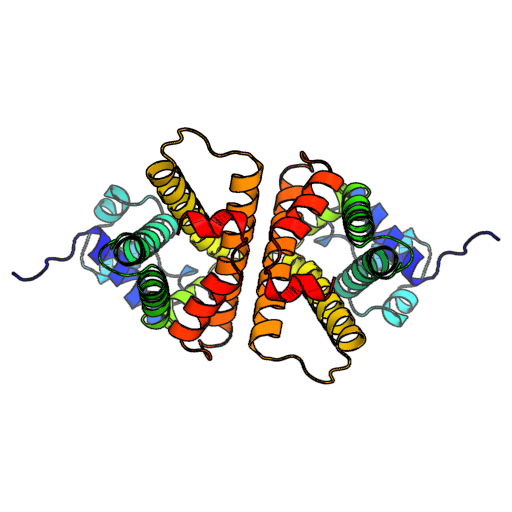TOM 2239 C CA . LYS B 1 93 ? -10.406 6.457 13.773 1 96.62 93 LYS B CA 1
ATOM 2240 C C . LYS B 1 93 ? -10.656 6.57 12.266 1 96.62 93 LYS B C 1
ATOM 2242 O O . LYS B 1 93 ? -11.648 6.051 11.758 1 96.62 93 LYS B O 1
ATOM 2247 N N . LEU B 1 94 ? -9.781 7.285 11.68 1 97.06 94 LEU B N 1
ATOM 2248 C CA . LEU B 1 94 ? -9.867 7.422 10.227 1 97.06 94 LEU B CA 1
ATOM 2249 C C . LEU B 1 94 ? -9.766 6.062 9.547 1 97.06 94 LEU B C 1
ATOM 2251 O O . LEU B 1 94 ? -10.562 5.746 8.656 1 97.06 94 LEU B O 1
ATOM 2255 N N . LEU B 1 95 ? -8.844 5.238 10.023 1 95 95 LEU B N 1
ATOM 2256 C CA . LEU B 1 95 ? -8.625 3.912 9.461 1 95 95 LEU B CA 1
ATOM 2257 C C . LEU B 1 95 ? -9.773 2.973 9.797 1 95 95 LEU B C 1
ATOM 2259 O O . LEU B 1 95 ? -10.023 2.006 9.078 1 95 95 LEU B O 1
ATOM 2263 N N . GLN B 1 96 ? -10.469 3.279 10.812 1 94.12 96 GLN B N 1
ATOM 2264 C CA . GLN B 1 96 ? -11.641 2.49 11.195 1 94.12 96 GLN B CA 1
ATOM 2265 C C . GLN B 1 96 ? -12.859 2.889 10.375 1 94.12 96 GLN B C 1
ATOM 2267 O O . GLN B 1 96 ? -13.727 2.055 10.102 1 94.12 96 GLN B O 1
ATOM 2272 N N . ALA B 1 97 ? -12.922 4.086 10.008 1 95.25 97 ALA B N 1
ATOM 2273 C CA . ALA B 1 97 ? -14.117 4.656 9.383 1 95.25 97 ALA B CA 1
ATOM 2274 C C . ALA B 1 97 ? -14.086 4.453 7.867 1 95.25 97 ALA B C 1
ATOM 2276 O O . ALA B 1 97 ? -15.141 4.344 7.23 1 95.25 97 ALA B O 1
ATOM 2277 N N . TYR B 1 98 ? -12.914 4.41 7.305 1 93.12 98 TYR B N 1
ATOM 2278 C CA . TYR B 1 98 ? -12.773 4.328 5.855 1 93.12 98 TYR B CA 1
ATOM 2279 C C . TYR B 1 98 ? -11.984 3.082 5.457 1 93.12 98 TYR B C 1
ATOM 2281 O O . TYR B 1 98 ? -11.266 2.506 6.273 1 93.12 98 TYR B O 1
ATOM 2289 N N . ASP B 1 99 ? -12.195 2.688 4.199 1 89.69 99 ASP B N 1
ATOM 2290 C CA . ASP B 1 99 ? -11.367 1.596 3.703 1 89.69 99 ASP B CA 1
ATOM 2291 C C . ASP B 1 99 ? -9.898 2.016 3.617 1 89.69 99 ASP B C 1
ATOM 2293 O O . ASP B 1 99 ? -9.594 3.205 3.5 1 89.69 99 ASP B O 1
ATOM 2297 N N . THR B 1 100 ? -9.117 1.081 3.746 1 89.19 100 THR B N 1
ATOM 2298 C CA . THR B 1 100 ? -7.68 1.311 3.768 1 89.19 100 THR B CA 1
ATOM 2299 C C . THR B 1 100 ? -7.223 1.991 2.48 1 89.19 100 THR B C 1
ATOM 2301 O O . THR B 1 100 ? -6.277 2.787 2.496 1 89.19 100 THR B O 1
ATOM 2304 N N . GLN B 1 101 ? -7.891 1.738 1.423 1 89.44 101 GLN B N 1
ATOM 2305 C CA . GLN B 1 101 ? -7.523 2.326 0.139 1 89.44 101 GLN B CA 1
ATOM 2306 C C . GLN B 1 101 ? -7.648 3.846 0.173 1 89.44 101 GLN B C 1
ATOM 2308 O O . GLN B 1 101 ? -6.82 4.555 -0.405 1 89.44 101 GLN B O 1
ATOM 2313 N N . PHE B 1 102 ? -8.68 4.297 0.825 1 93.31 102 PHE B N 1
ATOM 2314 C CA . PHE B 1 102 ? -8.867 5.738 0.94 1 93.31 102 PHE B CA 1
ATOM 2315 C C . PHE B 1 102 ? -7.68 6.383 1.639 1 93.31 102 PHE B C 1
ATOM 2317 O O . PHE B 1 102 ? -7.152 7.395 1.172 1 93.31 102 PHE B O 1
ATOM 2324 N N . VAL B 1 103 ? -7.273 5.789 2.736 1 95.88 103 VAL B N 1
ATOM 2325 C CA . VAL B 1 103 ? -6.207 6.379 3.539 1 95.88 103 VAL B CA 1
ATOM 2326 C C . VAL B 1 103 ? -4.875 6.254 2.801 1 95.88 103 VAL B C 1
ATOM 2328 O O . VAL B 1 103 ? -4.074 7.191 2.791 1 95.88 103 VAL B O 1
ATOM 2331 N N . ILE B 1 104 ? -4.617 5.129 2.174 1 95.25 104 ILE B N 1
ATOM 2332 C CA . ILE B 1 104 ? -3.418 4.965 1.355 1 95.25 104 ILE B CA 1
ATOM 2333 C C . ILE B 1 104 ? -3.371 6.055 0.287 1 95.25 104 ILE B C 1
ATOM 2335 O O . ILE B 1 104 ? -2.344 6.719 0.112 1 95.25 104 ILE B O 1
ATOM 2339 N N . ASN B 1 105 ? -4.48 6.25 -0.346 1 95.19 105 ASN B N 1
ATOM 2340 C CA . ASN B 1 105 ? -4.527 7.23 -1.423 1 95.19 105 ASN B CA 1
ATOM 2341 C C . ASN B 1 105 ? -4.305 8.648 -0.9 1 95.19 105 ASN B C 1
ATOM 2343 O O . ASN B 1 105 ? -3.703 9.477 -1.581 1 95.19 105 ASN B O 1
ATOM 2347 N N . LEU B 1 106 ? -4.812 8.93 0.261 1 97.44 106 LEU B N 1
ATOM 2348 C CA . LEU B 1 106 ? -4.602 10.227 0.895 1 97.44 106 LEU B CA 1
ATOM 2349 C C . LEU B 1 106 ? -3.117 10.492 1.111 1 97.44 106 LEU B C 1
ATOM 2351 O O . LEU B 1 106 ? -2.602 11.539 0.701 1 97.44 106 LEU B O 1
ATOM 2355 N N . PHE B 1 107 ? -2.422 9.523 1.721 1 97.75 107 PHE B N 1
ATOM 2356 C CA . PHE B 1 107 ? -0.997 9.656 1.991 1 97.75 107 PHE B CA 1
ATOM 2357 C C . PHE B 1 107 ? -0.198 9.672 0.693 1 97.75 107 PHE B C 1
ATOM 2359 O O . PHE B 1 107 ? 0.683 10.516 0.507 1 97.75 107 PHE B O 1
ATOM 2366 N N . TYR B 1 108 ? -0.569 8.781 -0.147 1 97.5 108 TYR B N 1
ATOM 2367 C CA . TYR B 1 108 ? 0.143 8.562 -1.401 1 97.5 108 TYR B CA 1
ATOM 2368 C C . TYR B 1 108 ? 0.063 9.797 -2.295 1 97.5 108 TYR B C 1
ATOM 2370 O O . TYR B 1 108 ? 1.08 10.258 -2.816 1 97.5 108 TYR B O 1
ATOM 2378 N N . ARG B 1 109 ? -1.103 10.32 -2.533 1 96.69 109 ARG B N 1
ATOM 2379 C CA . ARG B 1 109 ? -1.287 11.438 -3.453 1 96.69 109 ARG B CA 1
ATOM 2380 C C . ARG B 1 109 ? -0.501 12.664 -2.994 1 96.69 109 ARG B C 1
ATOM 2382 O O . ARG B 1 109 ? 0.117 13.352 -3.807 1 96.69 109 ARG B O 1
ATOM 2389 N N . TYR B 1 110 ? -0.567 12.898 -1.754 1 97.44 110 TYR B N 1
ATOM 2390 C CA . TYR B 1 110 ? 0.207 14.039 -1.262 1 97.44 110 TYR B CA 1
ATOM 2391 C C . TYR B 1 110 ? 1.695 13.828 -1.513 1 97.44 110 TYR B C 1
ATOM 2393 O O . TYR B 1 110 ? 2.379 14.727 -2.01 1 97.44 110 TYR B O 1
ATOM 2401 N N . SER B 1 111 ? 2.193 12.664 -1.101 1 96.81 111 SER B N 1
ATOM 2402 C CA . SER B 1 111 ? 3.623 12.383 -1.188 1 96.81 111 SER B CA 1
ATOM 2403 C C . SER B 1 111 ? 4.105 12.406 -2.635 1 96.81 111 SER B C 1
ATOM 2405 O O . SER B 1 111 ? 5.191 12.906 -2.928 1 96.81 111 SER B O 1
ATOM 2407 N N . VAL B 1 112 ? 3.328 11.898 -3.508 1 97.06 112 VAL B N 1
ATOM 2408 C CA . VAL B 1 112 ? 3.701 11.875 -4.918 1 97.06 112 VAL B CA 1
ATOM 2409 C C . VAL B 1 112 ? 3.791 13.305 -5.449 1 97.06 112 VAL B C 1
ATOM 2411 O O . VAL B 1 112 ? 4.75 13.664 -6.137 1 97.06 112 VAL B O 1
ATOM 2414 N N . ASN B 1 113 ? 2.795 14.055 -5.164 1 96.31 113 ASN B N 1
ATOM 2415 C CA . ASN B 1 113 ? 2.803 15.445 -5.609 1 96.31 113 ASN B CA 1
ATOM 2416 C C . ASN B 1 113 ? 3.988 16.219 -5.035 1 96.31 113 ASN B C 1
ATOM 2418 O O . ASN B 1 113 ? 4.617 17.016 -5.734 1 96.31 113 ASN B O 1
ATOM 2422 N N . TYR B 1 114 ? 4.23 15.977 -3.814 1 95.5 114 TYR B N 1
ATOM 2423 C CA . TYR B 1 114 ? 5.375 16.609 -3.168 1 95.5 114 TYR B CA 1
ATOM 2424 C C . TYR B 1 114 ? 6.676 16.234 -3.867 1 95.5 114 TYR B C 1
ATOM 2426 O O . TYR B 1 114 ? 7.496 17.094 -4.176 1 95.5 114 TYR B O 1
ATOM 2434 N N . CYS B 1 115 ? 6.902 14.938 -4.129 1 95.06 115 CYS B N 1
ATOM 2435 C CA . CYS B 1 115 ? 8.117 14.453 -4.773 1 95.06 115 CYS B CA 1
ATOM 2436 C C . CYS B 1 115 ? 8.242 15 -6.191 1 95.06 115 CYS B C 1
ATOM 2438 O O . CYS B 1 115 ? 9.32 15.438 -6.602 1 95.06 115 CYS B O 1
ATOM 2440 N N . ARG B 1 116 ? 7.102 14.945 -6.863 1 94.06 116 ARG B N 1
ATOM 2441 C CA . ARG B 1 116 ? 7.105 15.438 -8.234 1 94.06 116 ARG B CA 1
ATOM 2442 C C . ARG B 1 116 ? 7.5 16.906 -8.289 1 94.06 116 ARG B C 1
ATOM 2444 O O . ARG B 1 116 ? 8.352 17.297 -9.094 1 94.06 116 ARG B O 1
ATOM 2451 N N . GLN B 1 117 ? 6.922 17.703 -7.469 1 92.06 117 GLN B N 1
ATOM 2452 C CA . GLN B 1 117 ? 7.219 19.141 -7.43 1 92.06 117 GLN B CA 1
ATOM 2453 C C . GLN B 1 117 ? 8.664 19.391 -7.008 1 92.06 117 GLN B C 1
ATOM 2455 O O . GLN B 1 117 ? 9.352 20.219 -7.598 1 92.06 117 GLN B O 1
ATOM 2460 N N . SER B 1 118 ? 9.078 18.672 -5.977 1 91.25 118 SER B N 1
ATOM 2461 C CA . SER B 1 118 ? 10.438 18.844 -5.473 1 91.25 118 SER B CA 1
ATOM 2462 C C . SER B 1 118 ? 11.469 18.469 -6.531 1 91.25 118 SER B C 1
ATOM 2464 O O . SER B 1 118 ? 12.453 19.188 -6.727 1 91.25 118 SER B O 1
ATOM 2466 N N . ILE B 1 119 ? 11.266 17.438 -7.25 1 91.5 119 ILE B N 1
ATOM 2467 C CA . ILE B 1 119 ? 12.211 16.938 -8.25 1 91.5 119 ILE B CA 1
ATOM 2468 C C . ILE B 1 119 ? 12.195 17.859 -9.477 1 91.5 119 ILE B C 1
ATOM 2470 O O . ILE B 1 119 ? 13.242 18.203 -10.016 1 91.5 119 ILE B O 1
ATOM 2474 N N . THR B 1 120 ? 10.992 18.234 -9.883 1 90.56 120 THR B N 1
ATOM 2475 C CA . THR B 1 120 ? 10.891 19.109 -11.039 1 90.56 120 THR B CA 1
ATOM 2476 C C . THR B 1 120 ? 11.57 20.453 -10.766 1 90.56 120 THR B C 1
ATOM 2478 O O . THR B 1 120 ? 12.258 20.984 -11.633 1 90.56 120 THR B O 1
ATOM 2481 N N . CYS B 1 121 ? 11.422 21.031 -9.617 1 86.5 121 CYS B N 1
ATOM 2482 C CA . CYS B 1 121 ? 12.039 22.297 -9.242 1 86.5 121 CYS B CA 1
ATOM 2483 C C . CYS B 1 121 ? 13.555 22.172 -9.203 1 86.5 121 CYS B C 1
ATOM 2485 O O . CYS B 1 121 ? 14.273 23.016 -9.734 1 86.5 121 CYS B O 1
ATOM 2487 N N . LYS B 1 122 ? 14.055 21.125 -8.664 1 85.69 122 LYS B N 1
ATOM 2488 C CA . LYS B 1 122 ? 15.492 20.938 -8.492 1 85.69 122 LYS B CA 1
ATOM 2489 C C . LYS B 1 122 ? 16.172 20.594 -9.82 1 85.69 122 LYS B C 1
ATOM 2491 O O . LYS B 1 122 ? 17.281 21.047 -10.094 1 85.69 122 LYS B O 1
ATOM 2496 N N . ALA B 1 123 ? 15.531 19.703 -10.516 1 82.75 123 ALA B N 1
ATOM 2497 C CA . ALA B 1 123 ? 16.125 19.266 -11.773 1 82.75 123 ALA B CA 1
ATOM 2498 C C . ALA B 1 123 ? 15.867 20.266 -12.891 1 82.75 123 ALA B C 1
ATOM 2500 O O . ALA B 1 123 ? 16.484 20.203 -13.953 1 82.75 123 ALA B O 1
ATOM 2501 N N . GLY B 1 124 ? 15.023 21.203 -12.664 1 81.06 124 GLY B N 1
ATOM 2502 C CA . GLY B 1 124 ? 14.695 22.172 -13.695 1 81.06 124 GLY B CA 1
ATOM 2503 C C . GLY B 1 124 ? 13.977 21.562 -14.883 1 81.06 124 GLY B C 1
ATOM 2504 O O . GLY B 1 124 ? 14.188 21.984 -16.016 1 81.06 124 GLY B O 1
ATOM 2505 N N . LEU B 1 125 ? 13.398 20.5 -14.703 1 78.06 125 LEU B N 1
ATOM 2506 C CA . LEU B 1 125 ? 12.719 19.797 -15.781 1 78.06 125 LEU B CA 1
ATOM 2507 C C . LEU B 1 125 ? 11.219 20.062 -15.75 1 78.06 125 LEU B C 1
ATOM 2509 O O . LEU B 1 125 ? 10.648 20.297 -14.68 1 78.06 125 LEU B O 1
ATOM 2513 N N . LYS B 1 126 ? 10.828 20.094 -16.906 1 77.62 126 LYS B N 1
ATOM 2514 C CA . LYS B 1 126 ? 9.383 20.25 -17.016 1 77.62 126 LYS B CA 1
ATOM 2515 C C . LYS B 1 126 ? 8.672 18.906 -16.844 1 77.62 126 LYS B C 1
ATOM 2517 O O . LYS B 1 126 ? 7.52 18.859 -16.406 1 77.62 126 LYS B O 1
ATOM 2522 N N . ALA B 1 127 ? 9.344 17.844 -17.344 1 85.94 127 ALA B N 1
ATOM 2523 C CA . ALA B 1 127 ? 8.703 16.531 -17.266 1 85.94 127 ALA B CA 1
ATOM 2524 C C . ALA B 1 127 ? 9.664 15.484 -16.734 1 85.94 127 ALA B C 1
ATOM 2526 O O . ALA B 1 127 ? 10.867 15.516 -17.031 1 85.94 127 ALA B O 1
ATOM 2527 N N . LEU B 1 128 ? 9.055 14.656 -15.906 1 90.31 128 LEU B N 1
ATOM 2528 C CA . LEU B 1 128 ? 9.852 13.57 -15.344 1 90.31 128 LEU B CA 1
ATOM 2529 C C . LEU B 1 128 ? 9.852 12.359 -16.266 1 90.31 128 LEU B C 1
ATOM 2531 O O . LEU B 1 128 ? 8.859 12.086 -16.953 1 90.31 128 LEU B O 1
ATOM 2535 N N . THR B 1 129 ? 10.969 11.688 -16.359 1 91.06 129 THR B N 1
ATOM 2536 C CA . THR B 1 129 ? 11.023 10.453 -17.141 1 91.06 129 THR B CA 1
ATOM 2537 C C . THR B 1 129 ? 10.086 9.398 -16.547 1 91.06 129 THR B C 1
ATOM 2539 O O . THR B 1 129 ? 9.695 9.5 -15.383 1 91.06 129 THR B O 1
ATOM 2542 N N . LYS B 1 130 ? 9.727 8.367 -17.297 1 92.88 130 LYS B N 1
ATOM 2543 C CA . LYS B 1 130 ? 8.859 7.289 -16.844 1 92.88 130 LYS B CA 1
ATOM 2544 C C . LYS B 1 130 ? 9.492 6.523 -15.688 1 92.88 130 LYS B C 1
ATOM 2546 O O . LYS B 1 130 ? 8.789 6.082 -14.773 1 92.88 130 LYS B O 1
ATOM 2551 N N . GLU B 1 131 ? 10.742 6.387 -15.734 1 93.06 131 GLU B N 1
ATOM 2552 C CA . GLU B 1 131 ? 11.477 5.648 -14.703 1 93.06 131 GLU B CA 1
ATOM 2553 C C . GLU B 1 131 ? 11.438 6.379 -13.367 1 93.06 131 GLU B C 1
ATOM 2555 O O . GLU B 1 131 ? 11.227 5.762 -12.32 1 93.06 131 GLU B O 1
ATOM 2560 N N . ILE B 1 132 ? 11.625 7.676 -13.445 1 93.62 132 ILE B N 1
ATOM 2561 C CA . ILE B 1 132 ? 11.602 8.477 -12.227 1 93.62 132 ILE B CA 1
ATOM 2562 C C . ILE B 1 132 ? 10.188 8.5 -11.656 1 93.62 132 ILE B C 1
ATOM 2564 O O . ILE B 1 132 ? 10 8.422 -10.438 1 93.62 132 ILE B O 1
ATOM 2568 N N . GLN B 1 133 ? 9.227 8.57 -12.523 1 94.5 133 GLN B N 1
ATOM 2569 C CA . GLN B 1 133 ? 7.832 8.539 -12.086 1 94.5 133 GLN B CA 1
ATOM 2570 C C . GLN B 1 133 ? 7.508 7.223 -11.383 1 94.5 133 GLN B C 1
ATOM 2572 O O . GLN B 1 133 ? 6.812 7.215 -10.367 1 94.5 133 GLN B O 1
ATOM 2577 N N . PHE B 1 134 ? 7.996 6.121 -11.898 1 95.75 134 PHE B N 1
ATOM 2578 C CA . PHE B 1 134 ? 7.801 4.812 -11.289 1 95.75 134 PHE B CA 1
ATOM 2579 C C . PHE B 1 134 ? 8.43 4.762 -9.898 1 95.75 134 PHE B C 1
ATOM 2581 O O . PHE B 1 134 ? 7.809 4.285 -8.945 1 95.75 134 PHE B O 1
ATOM 2588 N N . ASP B 1 135 ? 9.609 5.246 -9.82 1 95.94 135 ASP B N 1
ATOM 2589 C CA . ASP B 1 135 ? 10.336 5.199 -8.562 1 95.94 135 ASP B CA 1
ATOM 2590 C C . ASP B 1 135 ? 9.648 6.051 -7.496 1 95.94 135 ASP B C 1
ATOM 2592 O O . ASP B 1 135 ? 9.641 5.691 -6.316 1 95.94 135 ASP B O 1
ATOM 2596 N N . ILE B 1 136 ? 9.094 7.176 -7.957 1 96.75 136 ILE B N 1
ATOM 2597 C CA . ILE B 1 136 ? 8.336 8.023 -7.047 1 96.75 136 ILE B CA 1
ATOM 2598 C C . ILE B 1 136 ? 7.117 7.262 -6.531 1 96.75 136 ILE B C 1
ATOM 2600 O O . ILE B 1 136 ? 6.859 7.234 -5.324 1 96.75 136 ILE B O 1
ATOM 2604 N N . GLN B 1 137 ? 6.391 6.633 -7.441 1 96.5 137 GLN B N 1
ATOM 2605 C CA . GLN B 1 137 ? 5.211 5.863 -7.051 1 96.5 137 GLN B CA 1
ATOM 2606 C C . GLN B 1 137 ? 5.578 4.754 -6.074 1 96.5 137 GLN B C 1
ATOM 2608 O O . GLN B 1 137 ? 4.918 4.578 -5.047 1 96.5 137 GLN B O 1
ATOM 2613 N N . PHE B 1 138 ? 6.613 4.016 -6.387 1 97.12 138 PHE B N 1
ATOM 2614 C CA . PHE B 1 138 ? 7.09 2.916 -5.559 1 97.12 138 PHE B CA 1
ATOM 2615 C C . PHE B 1 138 ? 7.438 3.406 -4.156 1 97.12 138 PHE B C 1
ATOM 2617 O O . PHE B 1 138 ? 6.98 2.836 -3.162 1 97.12 138 PHE B O 1
ATOM 2624 N N . ASP B 1 139 ? 8.203 4.461 -4.113 1 97.31 139 ASP B N 1
ATOM 2625 C CA . ASP B 1 139 ? 8.641 5.051 -2.85 1 97.31 139 ASP B CA 1
ATOM 2626 C C . ASP B 1 139 ? 7.445 5.512 -2.02 1 97.31 139 ASP B C 1
ATOM 2628 O O . ASP B 1 139 ? 7.367 5.23 -0.822 1 97.31 139 ASP B O 1
ATOM 2632 N N . CYS B 1 140 ? 6.539 6.207 -2.656 1 97.75 140 CYS B N 1
ATOM 2633 C CA . CYS B 1 140 ? 5.418 6.82 -1.955 1 97.75 140 CYS B CA 1
ATOM 2634 C C . CYS B 1 140 ? 4.43 5.762 -1.481 1 97.75 140 CYS B C 1
ATOM 2636 O O . CYS B 1 140 ? 3.836 5.895 -0.408 1 97.75 140 CYS B O 1
ATOM 2638 N N . TYR B 1 141 ? 4.289 4.703 -2.268 1 96.12 141 TYR B N 1
ATOM 2639 C CA . TYR B 1 141 ? 3.439 3.605 -1.818 1 96.12 141 TYR B CA 1
ATOM 2640 C C . TYR B 1 141 ? 4.043 2.912 -0.602 1 96.12 141 TYR B C 1
ATOM 2642 O O . TYR B 1 141 ? 3.33 2.592 0.353 1 96.12 141 TYR B O 1
ATOM 2650 N N . GLY B 1 142 ? 5.328 2.621 -0.712 1 96.44 142 GLY B N 1
ATOM 2651 C CA . GLY B 1 142 ? 5.996 2.039 0.441 1 96.44 142 GLY B CA 1
ATOM 2652 C C . GLY B 1 142 ? 5.836 2.867 1.702 1 96.44 142 GLY B C 1
ATOM 2653 O O . GLY B 1 142 ? 5.488 2.336 2.76 1 96.44 142 GLY B O 1
ATOM 2654 N N . CYS B 1 143 ? 6.02 4.18 1.558 1 97.5 143 CYS B N 1
ATOM 2655 C CA . CYS B 1 143 ? 5.898 5.078 2.701 1 97.5 143 CYS B CA 1
ATOM 2656 C C . CYS B 1 143 ? 4.473 5.078 3.242 1 97.5 143 CYS B C 1
ATOM 2658 O O . CYS B 1 143 ? 4.266 4.977 4.453 1 97.5 143 CYS B O 1
ATOM 2660 N N . ALA B 1 144 ? 3.545 5.172 2.371 1 97.25 144 ALA B N 1
ATOM 2661 C CA . ALA B 1 144 ? 2.146 5.23 2.787 1 97.25 144 ALA B CA 1
ATOM 2662 C C . ALA B 1 144 ? 1.748 3.969 3.549 1 97.25 144 ALA B C 1
ATOM 2664 O O . ALA B 1 144 ? 1.136 4.047 4.617 1 97.25 144 ALA B O 1
ATOM 2665 N N . CYS B 1 145 ? 2.115 2.824 3.086 1 95.5 145 CYS B N 1
ATOM 2666 C CA . CYS B 1 145 ? 1.754 1.557 3.709 1 95.5 145 CYS B CA 1
ATOM 2667 C C . CYS B 1 145 ? 2.449 1.39 5.055 1 95.5 145 CYS B C 1
ATOM 2669 O O . CYS B 1 145 ? 1.844 0.918 6.016 1 95.5 145 CYS B O 1
ATOM 2671 N N . ILE B 1 146 ? 3.689 1.776 5.086 1 96.25 146 ILE B N 1
ATOM 2672 C CA . ILE B 1 146 ? 4.426 1.672 6.34 1 96.25 146 ILE B CA 1
ATOM 2673 C C . ILE B 1 146 ? 3.803 2.596 7.383 1 96.25 146 ILE B C 1
ATOM 2675 O O . ILE B 1 146 ? 3.68 2.229 8.555 1 96.25 146 ILE B O 1
ATOM 2679 N N . GLN B 1 147 ? 3.443 3.814 6.957 1 97 147 GLN B N 1
ATOM 2680 C CA . GLN B 1 147 ? 2.799 4.738 7.887 1 97 147 GLN B CA 1
ATOM 2681 C C . GLN B 1 147 ? 1.5 4.148 8.43 1 97 147 GLN B C 1
ATOM 2683 O O . GLN B 1 147 ? 1.218 4.258 9.625 1 97 147 GLN B O 1
ATOM 2688 N N . ILE B 1 148 ? 0.701 3.547 7.594 1 95.94 148 ILE B N 1
ATOM 2689 C CA . ILE B 1 148 ? -0.555 2.93 8.008 1 95.94 148 ILE B CA 1
ATOM 2690 C C . ILE B 1 148 ? -0.272 1.784 8.977 1 95.94 148 ILE B C 1
ATOM 2692 O O . ILE B 1 148 ? -0.909 1.681 10.031 1 95.94 148 ILE B O 1
ATOM 2696 N N . HIS B 1 149 ? 0.689 0.953 8.594 1 93.62 149 HIS B N 1
ATOM 2697 C CA . HIS B 1 149 ? 1.092 -0.125 9.484 1 93.62 149 HIS B CA 1
ATOM 2698 C C . HIS B 1 149 ? 1.567 0.423 10.828 1 93.62 149 HIS B C 1
ATOM 2700 O O . HIS B 1 149 ? 1.244 -0.133 11.883 1 93.62 149 HIS B O 1
ATOM 2706 N N . TRP B 1 150 ? 2.299 1.476 10.766 1 96.06 150 TRP B N 1
ATOM 2707 C CA . TRP B 1 150 ? 2.826 2.148 11.945 1 96.06 150 TRP B CA 1
ATOM 2708 C C . TRP B 1 150 ? 1.695 2.633 12.852 1 96.06 150 TRP B C 1
ATOM 2710 O O . TRP B 1 150 ? 1.722 2.412 14.062 1 96.06 150 TRP B O 1
ATOM 2720 N N . ILE B 1 151 ? 0.713 3.197 12.297 1 96 151 ILE B N 1
ATOM 2721 C CA . ILE B 1 151 ? -0.451 3.678 13.031 1 96 151 ILE B CA 1
ATOM 2722 C C . ILE B 1 151 ? -1.194 2.494 13.648 1 96 151 ILE B C 1
ATOM 2724 O O . ILE B 1 151 ? -1.562 2.531 14.828 1 96 151 ILE B O 1
ATOM 2728 N N . GLN B 1 152 ? -1.35 1.464 12.891 1 92.81 152 GLN B N 1
ATOM 2729 C CA . GLN B 1 152 ? -2.096 0.29 13.328 1 92.81 152 GLN B CA 1
ATOM 2730 C C . GLN B 1 152 ? -1.338 -0.464 14.422 1 92.81 152 GLN B C 1
ATOM 2732 O O . GLN B 1 152 ? -1.943 -1.17 15.227 1 92.81 152 GLN B O 1
ATOM 2737 N N . SER B 1 153 ? -0.012 -0.34 14.398 1 92.06 153 SER B N 1
ATOM 2738 C CA . SER B 1 153 ? 0.819 -1.008 15.391 1 92.06 153 SER B CA 1
ATOM 2739 C C . SER B 1 153 ? 1.018 -0.131 16.625 1 92.06 153 SER B C 1
ATOM 2741 O O . SER B 1 153 ? 1.95 -0.345 17.406 1 92.06 153 SER B O 1
ATOM 2743 N N . GLN B 1 154 ? 0.271 0.939 16.766 1 91.75 154 GLN B N 1
ATOM 2744 C CA . GLN B 1 154 ? 0.244 1.821 17.938 1 91.75 154 GLN B CA 1
ATOM 2745 C C . GLN B 1 154 ? 1.533 2.631 18.047 1 91.75 154 GLN B C 1
ATOM 2747 O O . GLN B 1 154 ? 2.008 2.91 19.141 1 91.75 154 GLN B O 1
ATOM 2752 N N . LEU B 1 155 ? 2.201 2.824 16.938 1 92.75 155 LEU B N 1
ATOM 2753 C CA . LEU B 1 155 ? 3.34 3.729 16.828 1 92.75 155 LEU B CA 1
ATOM 2754 C C . LEU B 1 155 ? 4.48 3.275 17.734 1 92.75 155 LEU B C 1
ATOM 2756 O O . LEU B 1 155 ? 5.031 4.074 18.5 1 92.75 155 LEU B O 1
ATOM 2760 N N . ILE B 1 156 ? 4.82 2.049 17.641 1 91.44 156 ILE B N 1
ATOM 2761 C CA . ILE B 1 156 ? 5.812 1.438 18.531 1 91.44 156 ILE B CA 1
ATOM 2762 C C . ILE B 1 156 ? 7.191 2.025 18.234 1 91.44 156 ILE B C 1
ATOM 2764 O O . ILE B 1 156 ? 7.926 2.379 19.156 1 91.44 156 ILE B O 1
ATOM 2768 N N . GLU B 1 157 ? 7.551 2.207 17.016 1 94.19 157 GLU B N 1
ATOM 2769 C CA . GLU B 1 157 ? 8.844 2.766 16.641 1 94.19 157 GLU B CA 1
ATOM 2770 C C . GLU B 1 157 ? 8.82 4.289 16.672 1 94.19 157 GLU B C 1
ATOM 2772 O O . GLU B 1 157 ? 7.816 4.91 16.328 1 94.19 157 GLU B O 1
ATOM 2777 N N . PRO B 1 158 ? 9.906 4.891 17.094 1 95.94 158 PRO B N 1
ATOM 2778 C CA . PRO B 1 158 ? 9.945 6.352 17.078 1 95.94 158 PRO B CA 1
ATOM 2779 C C . PRO B 1 158 ? 9.891 6.93 15.664 1 95.94 158 PRO B C 1
ATOM 2781 O O . PRO B 1 158 ? 10.383 6.309 14.719 1 95.94 158 PRO B O 1
ATOM 2784 N N . ALA B 1 159 ? 9.289 8.117 15.562 1 97.38 159 ALA B N 1
ATOM 2785 C CA . ALA B 1 159 ? 9.18 8.805 14.281 1 97.38 159 ALA B CA 1
ATOM 2786 C C . ALA B 1 159 ? 10.547 8.977 13.633 1 97.38 159 ALA B C 1
ATOM 2788 O O . ALA B 1 159 ? 10.68 8.852 12.406 1 97.38 159 ALA B O 1
ATOM 2789 N N . SER B 1 160 ? 11.547 9.25 14.414 1 96.94 160 SER B N 1
ATOM 2790 C CA . SER B 1 160 ? 12.891 9.469 13.898 1 96.94 160 SER B CA 1
ATOM 2791 C C . SER B 1 160 ? 13.461 8.195 13.273 1 96.94 160 SER B C 1
ATOM 2793 O O . SER B 1 160 ? 14.18 8.258 12.273 1 96.94 160 SER B O 1
ATOM 2795 N N . TYR B 1 161 ? 13.125 7.082 13.867 1 97.12 161 TYR B N 1
ATOM 2796 C CA . TYR B 1 161 ? 13.562 5.812 13.305 1 97.12 161 TYR B CA 1
ATOM 2797 C C . TYR B 1 161 ? 12.93 5.566 11.938 1 97.12 161 TYR B C 1
ATOM 2799 O O . TYR B 1 161 ? 13.609 5.191 10.984 1 97.12 161 TYR B O 1
ATOM 2807 N N . ILE B 1 162 ? 11.656 5.75 11.82 1 97.38 162 ILE B N 1
ATOM 2808 C CA . ILE B 1 162 ? 10.93 5.551 10.578 1 97.38 162 ILE B CA 1
ATOM 2809 C C . ILE B 1 162 ? 11.469 6.5 9.508 1 97.38 162 ILE B C 1
ATOM 2811 O O . ILE B 1 162 ? 11.672 6.098 8.359 1 97.38 162 ILE B O 1
ATOM 2815 N N . SER B 1 163 ? 11.672 7.746 9.938 1 97.38 163 SER B N 1
ATOM 2816 C CA . SER B 1 163 ? 12.195 8.75 9.016 1 97.38 163 SER B CA 1
ATOM 2817 C C . SER B 1 163 ? 13.539 8.312 8.43 1 97.38 163 SER B C 1
ATOM 2819 O O . SER B 1 163 ? 13.75 8.391 7.219 1 97.38 163 SER B O 1
ATOM 2821 N N . ARG B 1 164 ? 14.406 7.836 9.266 1 96.44 164 ARG B N 1
ATOM 2822 C CA . ARG B 1 164 ? 15.719 7.371 8.82 1 96.44 164 ARG B CA 1
ATOM 2823 C C . ARG B 1 164 ? 15.586 6.188 7.867 1 96.44 164 ARG B C 1
ATOM 2825 O O . ARG B 1 164 ? 16.312 6.105 6.875 1 96.44 164 ARG B O 1
ATOM 2832 N N . ARG B 1 165 ? 14.672 5.324 8.164 1 96.5 165 ARG B N 1
ATOM 2833 C CA . ARG B 1 165 ? 14.469 4.148 7.324 1 96.5 165 ARG B CA 1
ATOM 2834 C C . ARG B 1 165 ? 13.867 4.531 5.977 1 96.5 165 ARG B C 1
ATOM 2836 O O . ARG B 1 165 ? 14.219 3.953 4.949 1 96.5 165 ARG B O 1
ATOM 2843 N N . PHE B 1 166 ? 12.922 5.496 5.973 1 97.19 166 PHE B N 1
ATOM 2844 C CA . PHE B 1 166 ? 12.352 5.988 4.723 1 97.19 166 PHE B CA 1
ATOM 2845 C C . PHE B 1 166 ? 13.453 6.488 3.789 1 97.19 166 PHE B C 1
ATOM 2847 O O . PHE B 1 166 ? 13.453 6.172 2.598 1 97.19 166 PHE B O 1
ATOM 2854 N N . ILE B 1 167 ? 14.359 7.211 4.348 1 95.75 167 ILE B N 1
ATOM 2855 C CA . ILE B 1 167 ? 15.438 7.789 3.559 1 95.75 167 ILE B CA 1
ATOM 2856 C C . ILE B 1 167 ? 16.359 6.676 3.061 1 95.75 167 ILE B C 1
ATOM 2858 O O . ILE B 1 167 ? 16.75 6.664 1.892 1 95.75 167 ILE B O 1
ATOM 2862 N N . ALA B 1 168 ? 16.625 5.723 3.918 1 94.88 168 ALA B N 1
ATOM 2863 C CA . ALA B 1 168 ? 17.547 4.641 3.592 1 94.88 168 ALA B CA 1
ATOM 2864 C C . ALA B 1 168 ? 16.938 3.689 2.566 1 94.88 168 ALA B C 1
ATOM 2866 O O . ALA B 1 168 ? 17.656 3.08 1.769 1 94.88 168 ALA B O 1
ATOM 2867 N N . SER B 1 169 ? 15.633 3.551 2.545 1 95.12 169 SER B N 1
ATOM 2868 C CA . SER B 1 169 ? 14.953 2.568 1.712 1 95.12 169 SER B CA 1
ATOM 2869 C C . SER B 1 169 ? 14.555 3.166 0.366 1 95.12 169 SER B C 1
ATOM 2871 O O . SER B 1 169 ? 14.094 2.449 -0.524 1 95.12 169 SER B O 1
ATOM 2873 N N . ARG B 1 170 ? 14.734 4.43 0.207 1 94.69 170 ARG B N 1
ATOM 2874 C CA . ARG B 1 170 ? 14.344 5.133 -1.011 1 94.69 170 ARG B CA 1
ATOM 2875 C C . ARG B 1 170 ? 15.141 4.629 -2.211 1 94.69 170 ARG B C 1
ATOM 2877 O O . ARG B 1 170 ? 16.344 4.391 -2.109 1 94.69 170 ARG B O 1
ATOM 2884 N N . PRO B 1 171 ? 14.414 4.465 -3.387 1 94 171 PRO B N 1
ATOM 2885 C CA . PRO B 1 171 ? 15.164 4.121 -4.598 1 94 171 PRO B CA 1
ATOM 2886 C C . PRO B 1 171 ? 16.344 5.055 -4.844 1 94 171 PRO B C 1
ATOM 2888 O O . PRO B 1 171 ? 16.203 6.273 -4.699 1 94 171 PRO B O 1
ATOM 2891 N N . SER B 1 172 ? 17.469 4.512 -5.289 1 91.75 172 SER B N 1
ATOM 2892 C CA . SER B 1 172 ? 18.703 5.266 -5.441 1 91.75 172 SER B CA 1
ATOM 2893 C C . SER B 1 172 ? 18.562 6.367 -6.484 1 91.75 172 SER B C 1
ATOM 2895 O O . SER B 1 172 ? 19.203 7.41 -6.391 1 91.75 172 SER B O 1
ATOM 2897 N N . SER B 1 173 ? 17.703 6.172 -7.445 1 91.44 173 SER B N 1
ATOM 2898 C CA . SER B 1 173 ? 17.5 7.145 -8.516 1 91.44 173 SER B CA 1
ATOM 2899 C C . SER B 1 173 ? 16.938 8.453 -7.973 1 91.44 173 SER B C 1
ATOM 2901 O O . SER B 1 173 ? 17.062 9.5 -8.617 1 91.44 173 SER B O 1
ATOM 2903 N N . LEU B 1 174 ? 16.359 8.391 -6.738 1 92.94 174 LEU B N 1
ATOM 2904 C CA . LEU B 1 174 ? 15.703 9.57 -6.164 1 92.94 174 LEU B CA 1
ATOM 2905 C C . LEU B 1 174 ? 16.641 10.273 -5.18 1 92.94 174 LEU B C 1
ATOM 2907 O O . LEU B 1 174 ? 16.375 11.414 -4.785 1 92.94 174 LEU B O 1
ATOM 2911 N N . ASN B 1 175 ? 17.734 9.648 -4.852 1 88.75 175 ASN B N 1
ATOM 2912 C CA . ASN B 1 175 ? 18.609 10.148 -3.793 1 88.75 175 ASN B CA 1
ATOM 2913 C C . ASN B 1 175 ? 19.172 11.523 -4.133 1 88.75 175 ASN B C 1
ATOM 2915 O O . ASN B 1 175 ? 19.344 12.367 -3.25 1 88.75 175 ASN B O 1
ATOM 2919 N N . SER B 1 176 ? 19.391 11.75 -5.344 1 83.44 176 SER B N 1
ATOM 2920 C CA . SER B 1 176 ? 20.031 12.992 -5.742 1 83.44 176 SER B CA 1
ATOM 2921 C C . SER B 1 176 ? 19.078 14.172 -5.648 1 83.44 176 SER B C 1
ATOM 2923 O O . SER B 1 176 ? 19.5 15.328 -5.676 1 83.44 176 SER B O 1
ATOM 2925 N N . PHE B 1 177 ? 17.797 13.891 -5.449 1 83.56 177 PHE B N 1
ATOM 2926 C CA . PHE B 1 177 ? 16.828 14.969 -5.496 1 83.56 177 PHE B CA 1
ATOM 2927 C C . PHE B 1 177 ? 16.422 15.406 -4.09 1 83.56 177 PHE B C 1
ATOM 2929 O O . PHE B 1 177 ? 15.758 16.422 -3.916 1 83.56 177 PHE B O 1
ATOM 2936 N N . PHE B 1 178 ? 16.734 14.609 -3.148 1 81.69 178 PHE B N 1
ATOM 2937 C CA . PHE B 1 178 ? 16.328 14.945 -1.792 1 81.69 178 PHE B CA 1
ATOM 2938 C C . PHE B 1 178 ? 17.516 14.992 -0.854 1 81.69 178 PHE B C 1
ATOM 2940 O O . PHE B 1 178 ? 18.516 14.297 -1.075 1 81.69 178 PHE B O 1
#

Organism: Levilactobacillus brevis (strain ATCC 367 / BCRC 12310 / CIP 105137 / JCM 1170 / LMG 11437 / NCIMB 947 / NCTC 947) (NCBI:txid387344)

Radius of gyration: 22.97 Å; Cα contacts (8 Å, |Δi|>4): 339; chains: 2; bounding box: 48×76×41 Å

Solvent-accessible surface area (backbone atoms only — not comparable to full-atom values): 19404 Å² total; per-residue (Å²): 128,81,81,74,73,48,70,67,51,46,46,43,50,27,44,50,57,50,38,74,80,38,61,53,77,75,57,45,68,62,55,29,22,56,72,59,74,48,51,64,68,60,50,57,74,76,32,91,44,72,66,49,43,51,50,48,49,52,52,50,56,40,46,64,26,65,66,43,76,89,46,58,67,58,56,19,47,19,47,36,44,41,52,47,60,76,40,40,68,50,54,52,40,48,57,70,56,40,61,59,57,60,54,39,47,55,47,22,54,52,46,38,52,51,50,51,52,49,37,30,65,73,68,68,40,92,71,79,55,72,66,58,50,48,40,42,52,35,42,26,39,13,49,27,50,50,50,51,49,35,56,76,58,68,52,76,65,55,44,60,57,52,27,53,48,54,65,62,36,38,25,66,90,53,50,85,65,105,128,82,82,73,73,48,72,67,53,45,48,46,52,25,45,50,57,51,39,74,81,38,62,53,76,74,58,45,69,62,54,29,22,55,71,58,73,48,51,66,66,60,50,56,74,75,29,91,44,72,65,47,44,50,50,48,49,51,51,51,56,39,46,66,27,62,64,42,76,90,47,57,68,58,56,19,48,20,49,38,44,42,52,48,59,75,41,39,67,52,55,51,40,48,58,70,57,40,60,59,56,58,55,40,47,56,48,24,53,52,46,39,53,49,50,50,52,50,38,29,66,73,69,68,40,92,70,79,54,71,67,57,51,48,40,44,51,36,42,25,38,14,50,28,51,50,51,51,50,35,56,74,58,68,52,75,65,55,44,62,56,53,27,53,46,53,64,61,37,38,24,66,88,53,50,87,65,104

=== Feature glossary ===
Legend for the data blocks above and below:

— What the protein is —

The amino-acid sequence is the protein's primary structure: the linear order of residues from the N-terminus to the C-terminus, written in one-letter code. Everything else here — the 3D coordinates, the secondary structure, the domain annotations — is ultimately a consequence of this string.

Functional annotations link the protein to curated databases. InterPro entries identify conserved domains and families by matching the sequence against member-database signatures (Pfam, PROSITE, CDD, …). Gene Ontology (GO) terms describe molecular function, biological process, and cellular component in a controlled vocabulary. CATH places the structure in a hierarchical fold classification (Class/Architecture/Topology/Homologous-superfamily). The organism is the source species.

— Where its atoms are —

Atomic coordinates in PDBx/mmCIF format — the same representation the Protein Data Bank distributes. Each line of the _atom_site loop places one backbone atom in Cartesian space (units: ångströms, origin: arbitrary).

The six renders are orthographic views along the three Cartesian axes in both directions. Representation (cartoon, sticks, or surface) and color scheme (sequence-rainbow or by-chain) vary across proteins so the training set covers all the common visualization conventions.

— Local backbone conformation —

Eight-state secondary structure (DSSP): H is the canonical α-helix, G the tighter 3₁₀-helix, I the wider π-helix; E/B are β-structure, T and S are turns and bends, and '-' is everything else. DSSP derives these from the pattern of main-chain N–H···O=C hydrogen bonds, not from the sequence.

Three-state secondary structure (P-SEA) collapses the eight DSSP classes into helix (a), strand (b), and coil (c). P-SEA assigns these from Cα geometry alone — distances and angles — without requiring backbone oxygens, so it works on any Cα trace.

φ (phi) and ψ (psi) are the two rotatable backbone dihedrals per residue: φ is the C(i-1)–N–Cα–C torsion, ψ is the N–Cα–C–N(i+1) torsion, both in degrees on (−180°, 180°]. α-helical residues cluster near (−60°, −45°); β-strand residues near (−120°, +130°). A Ramachandran plot is simply a scatter of (φ, ψ) for every residue.

— Global shape and packing —

The geometric summary reports three shape descriptors. Rg (radius of gyration) measures how spread out the Cα atoms are about their centre of mass; compact globular proteins have small Rg, elongated or unfolded ones large. Cα contacts (<8 Å, |i−j|>4) count long-range residue pairs in spatial proximity — high for tightly packed folds, near zero for rods or random coil. The bounding-box extents give the protein's footprint along x, y, z in Å.

SASA measures how much of the protein is reachable by solvent. It is computed by rolling a water-sized probe over the atomic surface and summing the exposed area (Å²). Per-residue SASA distinguishes core (buried, low SASA) from surface (exposed, high SASA) residues; total SASA is a whole-molecule size measure.

Plot images: a contact map (which residues are close in 3D, as an N×N binary image), a Ramachandran scatter (backbone torsion angles, revealing secondary-structure composition at a glance), and — for AlphaFold structures — a PAE heatmap (pairwise prediction confidence).

— Structural neighborhood —

A 3Di character summarizes, for each residue, the relative orientation of the Cα frame of its nearest spatial neighbor. Because it encodes fold topology rather than chemistry, 3Di alignments detect remote structural similarity that sequence alignment misses.

The Foldseek neighbor list gives the closest experimentally determined structures in the PDB, ranked by structural alignment. TM-score near 1 means near-identical fold; near 0.3 means only rough topology match. This is how one finds what a novel AlphaFold prediction most resembles in the solved-structure universe.

— Confidence and disorder —

For AlphaFold models, the B-factor field carries pLDDT — the model's own estimate of local accuracy on a 0–100 scale. Regions with pLDDT<50 should be treated as essentially unmodeled; they often correspond to intrinsically disordered segments.

Crystallographic B-factors measure how much each atom's electron density is smeared out, in Å². They rise in mobile loops and surface residues and fall in the buried interior. In AlphaFold models this column is repurposed to hold pLDDT instead.

Predicted Aligned Error (PAE) is an AlphaFold confidence matrix: entry (i, j) is the expected error in the position of residue j, in ångströms, when the prediction is superimposed on the true structure at residue i. Low PAE within a block of residues means that block is internally rigid and well-predicted; high PAE between two blocks means their relative placement is uncertain even if each block individually is confident.